Protein AF-A0A150H491-F1 (afdb_monomer)

Mean predicted aligned error: 17.53 Å

Nearest PDB structures (foldseek):
  8i7r-assembly1_C7  TM=1.447E-01  e=9.804E+00  Mus musculus

InterPro domains:
  IPR018613 Ccdc97-like [PTHR31840] (3-245)
  IPR040233 CCD97-like, C-terminal [PF09747] (47-79)
  IPR040233 CCD97-like, C-terminal [PF09747] (119-245)

Foldseek 3Di:
DPDLVVLVVCCVVDVVSVVVVVVVVVVVVVVVVVVLQLVPDDPLLLLLLVLVVVVCVVVCPCLPLVNLCVLCVQLCCVLAVLQVVVDDDVVPDDPPPDPDDDDDDDDDDDDPPCDPVNVVVVVVVVVVVVSVVVNVVVVVVVVVVVVVVVVVVVVPDDDDDDDDDDDDDDPDDDPPPDDDPPDRQDPVSNVVSSVVSSVVVSVCSSSCVVVVPDVSVCSSPDCVSVPVCVVVVVVVVVVVVVVVD

Organism: Gonium pectorale (NCBI:txid33097)

Structure (mmCIF, N/CA/C/O backbone):
data_AF-A0A150H491-F1
#
_entry.id   AF-A0A150H491-F1
#
loop_
_atom_site.group_PDB
_atom_site.id
_atom_site.type_symbol
_atom_site.label_atom_id
_atom_site.label_alt_id
_atom_site.label_comp_id
_atom_site.label_asym_id
_atom_site.label_entity_id
_atom_site.label_seq_id
_atom_site.pdbx_PDB_ins_code
_atom_site.Cartn_x
_atom_site.Cartn_y
_atom_site.Cartn_z
_atom_site.occupancy
_atom_site.B_iso_or_equiv
_atom_site.auth_seq_id
_atom_site.auth_comp_id
_atom_site.auth_asym_id
_atom_site.auth_atom_id
_atom_site.pdbx_PDB_model_num
ATOM 1 N N . MET A 1 1 ? 15.162 -15.119 -27.499 1.00 48.56 1 MET A N 1
ATOM 2 C CA . MET A 1 1 ? 15.109 -16.493 -26.939 1.00 48.56 1 MET A CA 1
ATOM 3 C C . MET A 1 1 ? 15.826 -17.551 -27.793 1.00 48.56 1 MET A C 1
ATOM 5 O O . MET A 1 1 ? 15.826 -18.700 -27.385 1.00 48.56 1 MET A O 1
ATOM 9 N N . LEU A 1 2 ? 16.458 -17.211 -28.931 1.00 54.69 2 LEU A N 1
ATOM 10 C CA . LEU A 1 2 ? 17.083 -18.207 -29.826 1.00 54.69 2 LEU A CA 1
ATOM 11 C C . LEU A 1 2 ? 18.605 -18.059 -30.009 1.00 54.69 2 LEU A C 1
ATOM 13 O O . LEU A 1 2 ? 19.219 -18.956 -30.571 1.00 54.69 2 LEU A O 1
ATOM 17 N N . GLU A 1 3 ? 19.230 -16.974 -29.542 1.00 62.41 3 GLU A N 1
ATOM 18 C CA . GLU A 1 3 ? 20.636 -16.689 -29.890 1.00 62.41 3 GLU A CA 1
ATOM 19 C C . GLU A 1 3 ? 21.671 -17.426 -29.024 1.00 62.41 3 GLU A C 1
ATOM 21 O O . GLU A 1 3 ? 22.783 -17.664 -29.480 1.00 62.41 3 GLU A O 1
ATOM 26 N N . LEU A 1 4 ? 21.308 -17.853 -27.807 1.00 64.12 4 LEU A N 1
ATOM 27 C CA . LEU A 1 4 ? 22.242 -18.512 -26.877 1.00 64.12 4 LEU A CA 1
ATOM 28 C C . LEU A 1 4 ? 22.153 -20.044 -26.885 1.00 64.12 4 LEU A C 1
ATOM 30 O O . LEU A 1 4 ? 23.099 -20.712 -26.477 1.00 64.12 4 LEU A O 1
ATOM 34 N N . ASN A 1 5 ? 21.068 -20.611 -27.423 1.00 69.25 5 ASN A N 1
ATOM 35 C CA . ASN A 1 5 ? 20.862 -22.066 -27.476 1.00 69.25 5 ASN A CA 1
ATOM 36 C C . ASN A 1 5 ? 21.902 -22.762 -28.374 1.00 69.25 5 ASN A C 1
ATOM 38 O O . ASN A 1 5 ? 22.185 -23.943 -28.209 1.00 69.25 5 ASN A O 1
ATOM 42 N N . HIS A 1 6 ? 22.506 -22.027 -29.315 1.00 72.06 6 HIS A N 1
ATOM 43 C CA . HIS A 1 6 ? 23.602 -22.531 -30.143 1.00 72.06 6 HIS A CA 1
ATOM 44 C C . HIS A 1 6 ? 24.842 -22.912 -29.312 1.00 72.06 6 HIS A C 1
ATOM 46 O O . HIS A 1 6 ? 25.538 -23.869 -29.647 1.00 72.06 6 HIS A O 1
ATOM 52 N N . PHE A 1 7 ? 25.091 -22.203 -28.206 1.00 67.31 7 PHE A N 1
ATOM 53 C CA . PHE A 1 7 ? 26.257 -22.410 -27.345 1.00 67.31 7 PHE A CA 1
ATOM 54 C C . PHE A 1 7 ? 26.033 -23.485 -26.272 1.00 67.31 7 PHE A C 1
ATOM 56 O O . PHE A 1 7 ? 26.998 -23.944 -25.664 1.00 67.31 7 PHE A O 1
ATOM 63 N N . GLU A 1 8 ? 24.795 -23.960 -26.075 1.00 69.56 8 GLU A N 1
ATOM 64 C CA . GLU A 1 8 ? 24.507 -25.059 -25.139 1.00 69.56 8 GLU A CA 1
ATOM 65 C C . GLU A 1 8 ? 25.249 -26.349 -25.514 1.00 69.56 8 GLU A C 1
ATOM 67 O O . GLU A 1 8 ? 25.696 -27.077 -24.631 1.00 69.56 8 GLU A O 1
ATOM 72 N N . ALA A 1 9 ? 25.456 -26.600 -26.812 1.00 75.62 9 ALA A N 1
ATOM 73 C CA . ALA A 1 9 ? 26.214 -27.753 -27.303 1.00 75.62 9 ALA A CA 1
ATOM 74 C C . ALA A 1 9 ? 27.716 -27.693 -26.955 1.00 75.62 9 ALA A C 1
ATOM 76 O O . ALA A 1 9 ? 28.381 -28.726 -26.926 1.00 75.62 9 ALA A O 1
ATOM 77 N N . LEU A 1 10 ? 28.249 -26.497 -26.678 1.00 75.19 10 LEU A N 1
ATOM 78 C CA . LEU A 1 10 ? 29.657 -26.265 -26.334 1.00 75.19 10 LEU A CA 1
ATOM 79 C C . LEU A 1 10 ? 29.900 -26.227 -24.819 1.00 75.19 10 LEU A C 1
ATOM 81 O O . LEU A 1 10 ? 31.048 -26.271 -24.382 1.00 75.19 10 LEU A O 1
ATOM 85 N N . ARG A 1 11 ? 28.831 -26.236 -24.012 1.00 69.56 11 ARG A N 1
ATOM 86 C CA . ARG A 1 11 ? 28.880 -26.173 -22.544 1.00 69.56 11 ARG A CA 1
ATOM 87 C C . ARG A 1 11 ? 29.702 -27.300 -21.904 1.00 69.56 11 ARG A C 1
ATOM 89 O O . ARG A 1 11 ? 30.218 -27.125 -20.807 1.00 69.56 11 ARG A O 1
ATOM 96 N N . SER A 1 12 ? 29.809 -28.460 -22.556 1.00 69.06 12 SER A N 1
ATOM 97 C CA . SER A 1 12 ? 30.598 -29.599 -22.063 1.00 69.06 12 SER A CA 1
ATOM 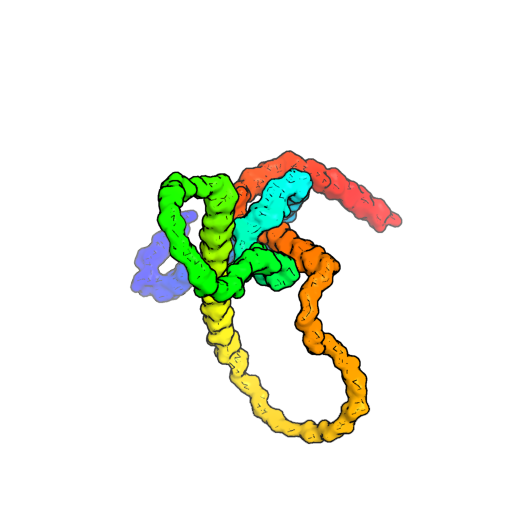98 C C . SER A 1 12 ? 32.045 -29.623 -22.560 1.00 69.06 12 SER A C 1
ATOM 100 O O . SER A 1 12 ? 32.843 -30.389 -22.028 1.00 69.06 12 SER A O 1
ATOM 102 N N . ALA A 1 13 ? 32.368 -28.860 -23.608 1.00 76.00 13 ALA A N 1
ATOM 103 C CA . ALA A 1 13 ? 33.677 -28.882 -24.261 1.00 76.00 13 ALA A CA 1
ATOM 104 C C . ALA A 1 13 ? 34.558 -27.694 -23.856 1.00 76.00 13 ALA A C 1
ATOM 106 O O . ALA A 1 13 ? 35.779 -27.828 -23.852 1.00 76.00 13 ALA A O 1
ATOM 107 N N . ASP A 1 14 ? 33.946 -26.560 -23.507 1.00 82.94 14 ASP A N 1
ATOM 108 C CA . ASP A 1 14 ? 34.651 -25.332 -23.163 1.00 82.94 14 ASP A CA 1
ATOM 109 C C . ASP A 1 14 ? 34.136 -24.752 -21.838 1.00 82.94 14 ASP A C 1
ATOM 111 O O . ASP A 1 14 ? 32.952 -24.436 -21.675 1.00 82.94 14 ASP A O 1
ATOM 115 N N . TRP A 1 15 ? 35.042 -24.643 -20.868 1.00 82.19 15 TRP A N 1
ATOM 116 C CA . TRP A 1 15 ? 34.737 -24.155 -19.528 1.00 82.19 15 TRP A CA 1
ATOM 117 C C . TRP A 1 15 ? 34.442 -22.648 -19.526 1.00 82.19 15 TRP A C 1
ATOM 119 O O . TRP A 1 15 ? 33.627 -22.203 -18.717 1.00 82.19 15 TRP A O 1
ATOM 129 N N . GLU A 1 16 ? 35.033 -21.874 -20.447 1.00 83.31 16 GLU A N 1
ATOM 130 C CA . GLU A 1 16 ? 34.781 -20.433 -20.565 1.00 83.31 16 GLU A CA 1
ATOM 131 C C . GLU A 1 16 ? 33.343 -20.192 -21.020 1.00 83.31 16 GLU A C 1
ATOM 133 O O . GLU A 1 16 ? 32.625 -19.376 -20.444 1.00 83.31 16 GLU A O 1
ATOM 138 N N . VAL A 1 17 ? 32.874 -20.971 -21.998 1.00 79.75 17 VAL A N 1
ATOM 139 C CA . VAL A 1 17 ? 31.487 -20.908 -22.479 1.00 79.75 17 VAL A CA 1
ATOM 140 C C . VAL A 1 17 ? 30.510 -21.277 -21.361 1.00 79.75 17 VAL A C 1
ATOM 142 O O . VAL A 1 17 ? 29.510 -20.586 -21.166 1.00 79.75 17 VAL A O 1
ATOM 145 N N . ALA A 1 18 ? 30.802 -22.319 -20.576 1.00 79.62 18 ALA A N 1
ATOM 146 C CA . ALA A 1 18 ? 29.983 -22.682 -19.420 1.00 79.62 18 ALA A CA 1
ATOM 147 C C . ALA A 1 18 ? 29.950 -21.573 -18.350 1.00 79.62 18 ALA A C 1
ATOM 149 O O . ALA A 1 18 ? 28.881 -21.268 -17.812 1.00 79.62 18 ALA A O 1
ATOM 150 N N . HIS A 1 19 ? 31.094 -20.943 -18.073 1.00 84.38 19 HIS A N 1
ATOM 151 C CA . HIS A 1 19 ? 31.210 -19.836 -17.127 1.00 84.38 19 HIS A CA 1
ATOM 152 C C . HIS A 1 19 ? 30.389 -18.617 -17.576 1.00 84.38 19 HIS A C 1
ATOM 154 O O . HIS A 1 19 ? 29.532 -18.147 -16.827 1.00 84.38 19 HIS A O 1
ATOM 160 N N . TRP A 1 20 ? 30.558 -18.159 -18.822 1.00 84.56 20 TRP A N 1
ATOM 161 C CA . TRP A 1 20 ? 29.841 -16.994 -19.353 1.00 84.56 20 TRP A CA 1
ATOM 162 C C . TRP A 1 20 ? 28.332 -17.219 -19.492 1.00 84.56 20 TRP A C 1
ATOM 164 O O . TRP A 1 20 ? 27.558 -16.304 -19.214 1.00 84.56 20 TRP A O 1
ATOM 174 N N . LEU A 1 21 ? 27.886 -18.428 -19.859 1.00 83.12 21 LEU A N 1
ATOM 175 C CA . LEU A 1 21 ? 26.457 -18.767 -19.884 1.00 83.12 21 LEU A CA 1
ATOM 176 C C . LEU A 1 21 ? 25.836 -18.722 -18.484 1.00 83.12 21 LEU A C 1
ATOM 178 O O . LEU A 1 21 ? 24.723 -18.223 -18.325 1.00 83.12 21 LEU A O 1
ATOM 182 N N . THR A 1 22 ? 26.559 -19.208 -17.474 1.00 85.25 22 THR A N 1
ATOM 183 C CA . THR A 1 22 ? 26.106 -19.184 -16.075 1.00 85.25 22 THR A CA 1
ATOM 184 C C . THR A 1 22 ? 26.053 -17.754 -15.547 1.00 85.25 22 THR A C 1
ATOM 186 O O . THR A 1 22 ? 25.044 -17.349 -14.980 1.00 85.25 22 THR A O 1
ATOM 189 N N . HIS A 1 23 ? 27.090 -16.958 -15.808 1.00 85.62 23 HIS A N 1
ATOM 190 C CA . HIS A 1 23 ? 27.143 -15.547 -15.433 1.00 85.62 23 HIS A CA 1
ATOM 191 C C . HIS A 1 23 ? 26.039 -14.723 -16.114 1.00 85.62 23 HIS A C 1
ATOM 193 O O . HIS A 1 23 ? 25.360 -13.935 -15.466 1.00 85.62 23 HIS A O 1
ATOM 199 N N . TYR A 1 24 ? 25.789 -14.939 -17.408 1.00 83.00 24 TYR A N 1
ATOM 200 C CA . TYR A 1 24 ? 24.702 -14.262 -18.119 1.00 83.00 24 TYR A CA 1
ATOM 201 C C . TYR A 1 24 ? 23.317 -14.699 -17.621 1.00 83.00 24 TYR A C 1
ATOM 203 O O . TYR A 1 24 ? 22.402 -13.882 -17.521 1.00 83.00 24 TYR A O 1
ATOM 211 N N . ALA A 1 25 ? 23.145 -15.981 -17.284 1.00 83.19 25 ALA A N 1
ATOM 212 C CA . ALA A 1 25 ? 21.922 -16.460 -16.649 1.00 83.19 25 ALA A CA 1
ATOM 213 C C . ALA A 1 25 ? 21.713 -15.806 -15.273 1.00 83.19 25 ALA A C 1
ATOM 215 O O . ALA A 1 25 ? 20.608 -15.339 -15.007 1.00 83.19 25 ALA A O 1
ATOM 216 N N . ALA A 1 26 ? 22.765 -15.699 -14.456 1.00 84.19 26 ALA A N 1
ATOM 217 C CA . ALA A 1 26 ? 22.732 -15.023 -13.160 1.00 84.19 26 ALA A CA 1
ATOM 218 C C . ALA A 1 26 ? 22.377 -13.535 -13.304 1.00 84.19 26 ALA A C 1
ATOM 220 O O . ALA A 1 26 ? 21.406 -13.090 -12.707 1.00 84.19 26 ALA A O 1
ATOM 221 N N . GLN A 1 27 ? 23.043 -12.800 -14.201 1.00 84.88 27 GLN A N 1
ATOM 222 C CA . GLN A 1 27 ? 22.712 -11.398 -14.489 1.00 84.88 27 GLN A CA 1
ATOM 223 C C . GLN A 1 27 ? 21.263 -11.208 -14.944 1.00 84.88 27 GLN A C 1
ATOM 225 O O . GLN A 1 27 ? 20.644 -10.189 -14.655 1.00 84.88 27 GLN A O 1
ATOM 230 N N . ARG A 1 28 ? 20.700 -12.169 -15.683 1.00 81.50 28 ARG A N 1
ATOM 231 C CA . ARG A 1 28 ? 19.292 -12.115 -16.090 1.00 81.50 28 ARG A CA 1
ATOM 232 C C . ARG A 1 28 ? 18.336 -12.366 -14.935 1.00 81.50 28 ARG A C 1
ATOM 234 O O . ARG A 1 28 ? 17.276 -11.747 -14.923 1.00 81.50 28 ARG A O 1
ATOM 241 N N . VAL A 1 29 ? 18.678 -13.278 -14.028 1.00 78.06 29 VAL A N 1
ATOM 242 C CA . VAL A 1 29 ? 17.909 -13.513 -12.801 1.00 78.06 29 VAL A CA 1
ATOM 243 C C . VAL A 1 29 ? 17.958 -12.258 -11.938 1.00 78.06 29 VAL A C 1
ATOM 245 O O . VAL A 1 29 ? 16.903 -11.717 -11.642 1.00 78.06 29 VAL A O 1
ATOM 248 N N . GLU A 1 30 ? 19.142 -11.698 -11.692 1.00 75.62 30 GLU A N 1
ATOM 249 C CA . GLU A 1 30 ? 19.301 -10.437 -10.959 1.00 75.62 30 GLU A CA 1
ATOM 250 C C . GLU A 1 30 ? 18.562 -9.276 -11.631 1.00 75.62 30 GLU A C 1
ATOM 252 O O . GLU A 1 30 ? 17.882 -8.506 -10.966 1.00 75.62 30 GLU A O 1
ATOM 257 N N . ALA A 1 31 ? 18.632 -9.137 -12.958 1.00 72.56 31 ALA A N 1
ATOM 258 C CA . ALA A 1 31 ? 17.898 -8.093 -13.672 1.00 72.56 31 ALA A CA 1
ATOM 259 C C . ALA A 1 31 ? 16.375 -8.285 -13.577 1.00 72.56 31 ALA A C 1
ATOM 261 O O . ALA A 1 31 ? 15.639 -7.303 -13.498 1.00 72.56 31 ALA A O 1
ATOM 262 N N . ALA A 1 32 ? 15.893 -9.532 -13.579 1.00 68.56 32 ALA A N 1
ATOM 263 C CA . ALA A 1 32 ? 14.481 -9.842 -13.380 1.00 68.56 32 ALA A CA 1
ATOM 264 C C . ALA A 1 32 ? 14.040 -9.568 -11.933 1.00 68.56 32 ALA A C 1
ATOM 266 O O . ALA A 1 32 ? 12.976 -8.992 -11.731 1.00 68.56 32 ALA A O 1
ATOM 267 N N . GLU A 1 33 ? 14.867 -9.908 -10.946 1.00 69.25 33 GLU A N 1
ATOM 268 C CA . GLU A 1 33 ? 14.650 -9.606 -9.527 1.00 69.25 33 GLU A CA 1
ATOM 269 C C . GLU A 1 33 ? 14.663 -8.094 -9.270 1.00 69.25 33 GLU A C 1
ATOM 271 O O . GLU A 1 33 ? 13.764 -7.569 -8.621 1.00 69.25 33 GLU A O 1
ATOM 276 N N . GLN A 1 34 ? 15.605 -7.360 -9.867 1.00 63.66 34 GLN A N 1
ATOM 277 C CA . GLN A 1 34 ? 15.670 -5.897 -9.804 1.00 63.66 34 GLN A CA 1
ATOM 278 C C . GLN A 1 34 ? 14.493 -5.217 -10.512 1.00 63.66 34 GLN A C 1
ATOM 280 O O . GLN A 1 34 ? 14.067 -4.144 -10.088 1.00 63.66 34 GLN A O 1
ATOM 285 N N . ALA A 1 35 ? 13.978 -5.799 -11.598 1.00 60.81 35 ALA A N 1
ATOM 286 C CA . ALA A 1 35 ? 12.773 -5.312 -12.269 1.00 60.81 35 ALA A CA 1
ATOM 287 C C . ALA A 1 35 ? 11.499 -5.636 -11.472 1.00 60.81 35 ALA A C 1
ATOM 289 O O . ALA A 1 35 ? 10.518 -4.898 -11.560 1.00 60.81 35 ALA A O 1
ATOM 290 N N . ALA A 1 36 ? 11.519 -6.720 -10.694 1.00 63.97 36 ALA A N 1
ATOM 291 C CA . ALA A 1 36 ? 10.462 -7.094 -9.766 1.00 63.97 36 ALA A CA 1
ATOM 292 C C . ALA A 1 36 ? 10.559 -6.362 -8.416 1.00 63.97 36 ALA A C 1
ATOM 294 O O . ALA A 1 36 ? 9.630 -6.475 -7.617 1.00 63.97 36 ALA A O 1
ATOM 295 N N . ASP A 1 37 ? 11.637 -5.605 -8.160 1.00 72.88 37 ASP A N 1
ATOM 296 C CA . ASP A 1 37 ? 11.808 -4.856 -6.917 1.00 72.88 37 ASP A CA 1
ATOM 297 C C . ASP A 1 37 ? 10.680 -3.818 -6.771 1.00 72.88 37 ASP A C 1
ATOM 299 O O . ASP A 1 37 ? 10.617 -2.834 -7.526 1.00 72.88 37 ASP A O 1
ATOM 303 N N . PRO A 1 38 ? 9.793 -3.981 -5.775 1.00 69.62 38 PRO A N 1
ATOM 304 C CA . PRO A 1 38 ? 8.660 -3.088 -5.587 1.00 69.62 38 P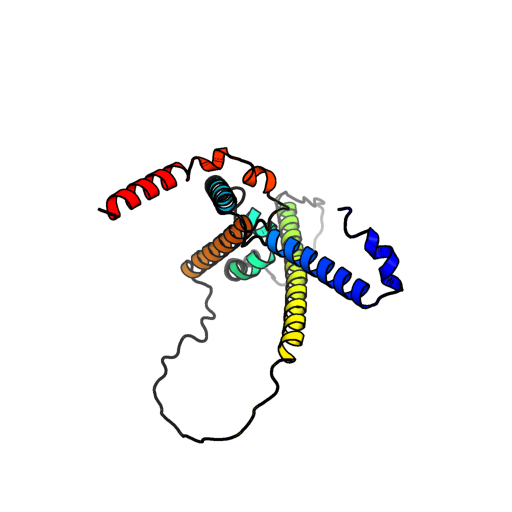RO A CA 1
ATOM 305 C C . PRO A 1 38 ? 9.069 -1.646 -5.258 1.00 69.62 38 PRO A C 1
ATOM 307 O O . PRO A 1 38 ? 8.281 -0.714 -5.436 1.00 69.62 38 PRO A O 1
ATOM 310 N N . LYS A 1 39 ? 10.314 -1.414 -4.825 1.00 72.94 39 LYS A N 1
ATOM 311 C CA . LYS A 1 39 ? 10.841 -0.064 -4.580 1.00 72.94 39 LYS A CA 1
ATOM 312 C C . LYS A 1 39 ? 11.127 0.689 -5.881 1.00 72.94 39 LYS A C 1
ATOM 314 O O . LYS A 1 39 ? 11.062 1.923 -5.900 1.00 72.94 39 LYS A O 1
ATOM 319 N N . ARG A 1 40 ? 11.382 -0.020 -6.985 1.00 76.31 40 ARG A N 1
ATOM 320 C CA . ARG A 1 40 ? 11.740 0.547 -8.299 1.00 76.31 40 ARG A CA 1
ATOM 321 C C . ARG A 1 40 ? 10.559 0.729 -9.254 1.00 76.31 40 ARG A C 1
ATOM 323 O O . ARG A 1 40 ? 10.765 1.098 -10.408 1.00 76.31 40 ARG A O 1
ATOM 330 N N . LEU A 1 41 ? 9.326 0.550 -8.775 1.00 81.19 41 LEU A N 1
ATOM 331 C CA . LEU A 1 41 ? 8.126 0.766 -9.587 1.00 81.19 41 LEU A CA 1
ATOM 332 C C . LEU A 1 41 ? 8.100 2.177 -10.214 1.00 81.19 41 LEU A C 1
ATOM 334 O O . LEU A 1 41 ? 8.492 3.151 -9.554 1.00 81.19 41 LEU A O 1
ATOM 338 N N . PRO A 1 42 ? 7.616 2.310 -11.464 1.00 86.50 42 PRO A N 1
ATOM 339 C CA . PRO A 1 42 ? 7.519 3.601 -12.132 1.00 86.50 42 PRO A CA 1
ATOM 340 C C . PRO A 1 42 ? 6.563 4.533 -11.379 1.00 86.50 42 PRO A C 1
ATOM 342 O O . PRO A 1 42 ? 5.573 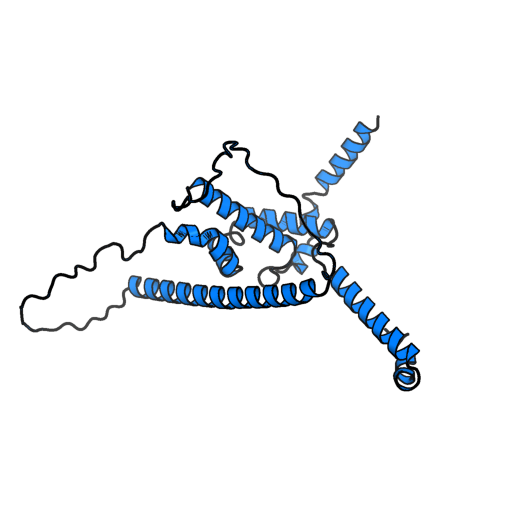4.085 -10.797 1.00 86.50 42 PRO A O 1
ATOM 345 N N . ALA A 1 43 ? 6.836 5.842 -11.427 1.00 86.50 43 ALA A N 1
ATOM 346 C CA . ALA A 1 43 ? 6.081 6.854 -10.682 1.00 86.50 43 ALA A CA 1
ATOM 347 C C . ALA A 1 43 ? 4.566 6.763 -10.928 1.00 86.50 43 ALA A C 1
ATOM 349 O O . ALA A 1 43 ? 3.792 6.791 -9.981 1.00 86.50 43 ALA A O 1
ATOM 350 N N . ARG A 1 44 ? 4.142 6.520 -12.175 1.00 88.06 44 ARG A N 1
ATOM 351 C CA . ARG A 1 44 ? 2.723 6.332 -12.522 1.00 88.06 44 ARG A CA 1
ATOM 352 C C . ARG A 1 44 ? 2.066 5.181 -11.760 1.00 88.06 44 ARG A C 1
ATOM 354 O O . ARG A 1 44 ? 0.960 5.340 -11.265 1.00 88.06 44 ARG A O 1
ATOM 361 N N . VAL A 1 45 ? 2.746 4.041 -11.630 1.00 89.88 45 VAL A N 1
ATOM 362 C CA . VAL A 1 45 ? 2.222 2.886 -10.880 1.00 89.88 45 VAL A CA 1
ATOM 363 C C . VAL A 1 45 ? 2.132 3.216 -9.393 1.00 89.88 45 VAL A C 1
ATOM 365 O O . VAL A 1 45 ? 1.110 2.952 -8.768 1.00 89.88 45 VAL A O 1
ATOM 368 N N . LYS A 1 46 ? 3.157 3.868 -8.834 1.00 89.50 46 LYS A N 1
ATOM 369 C CA . LYS A 1 46 ? 3.134 4.330 -7.439 1.00 89.50 46 LYS A CA 1
ATOM 370 C C . LYS A 1 46 ? 1.987 5.313 -7.187 1.00 89.50 46 LYS A C 1
ATOM 372 O O . LYS A 1 46 ? 1.280 5.159 -6.198 1.00 89.50 46 LYS A O 1
ATOM 377 N N . ASN A 1 47 ? 1.756 6.252 -8.103 1.00 90.31 47 ASN A N 1
ATOM 378 C CA . ASN A 1 47 ? 0.674 7.233 -8.016 1.00 90.31 47 ASN A CA 1
ATOM 379 C C . ASN A 1 47 ? -0.706 6.567 -8.117 1.00 90.31 47 ASN A C 1
ATOM 381 O O . ASN A 1 47 ? -1.579 6.860 -7.304 1.00 90.31 47 ASN A O 1
ATOM 385 N N . ARG A 1 48 ? -0.892 5.610 -9.039 1.00 92.19 48 ARG A N 1
ATOM 386 C CA . ARG A 1 48 ? -2.130 4.813 -9.145 1.00 92.19 48 ARG A CA 1
ATOM 387 C C . ARG A 1 48 ? -2.402 4.022 -7.873 1.00 92.19 48 ARG A C 1
ATOM 389 O O . ARG A 1 48 ? -3.493 4.113 -7.314 1.00 92.19 48 ARG A O 1
ATOM 396 N N . ARG A 1 49 ? -1.401 3.296 -7.364 1.00 92.69 49 ARG A N 1
ATOM 397 C CA . ARG A 1 49 ? -1.517 2.572 -6.090 1.00 92.69 49 ARG A CA 1
ATOM 398 C C . ARG A 1 49 ? -1.826 3.524 -4.940 1.00 92.69 49 ARG A C 1
ATOM 400 O O . ARG A 1 49 ? -2.699 3.216 -4.142 1.00 92.69 49 ARG A O 1
ATOM 407 N N . LEU A 1 50 ? -1.195 4.695 -4.876 1.00 92.06 50 LEU A N 1
ATOM 408 C CA . LEU A 1 50 ? -1.486 5.708 -3.859 1.00 92.06 50 LEU A CA 1
ATOM 409 C C . LEU A 1 50 ? -2.937 6.210 -3.940 1.00 92.06 50 LEU A C 1
ATOM 411 O O . LEU A 1 50 ? -3.603 6.316 -2.911 1.00 92.06 50 LEU A O 1
ATOM 415 N N . ALA A 1 51 ? -3.447 6.482 -5.142 1.00 92.50 51 ALA A N 1
ATOM 416 C CA . ALA A 1 51 ? -4.835 6.889 -5.349 1.00 92.50 51 ALA A CA 1
ATOM 417 C C . ALA A 1 51 ? -5.820 5.784 -4.923 1.00 92.50 51 ALA A C 1
ATOM 419 O O . ALA A 1 51 ? -6.762 6.050 -4.174 1.00 92.50 51 ALA A O 1
ATOM 420 N N . ALA A 1 52 ? -5.565 4.531 -5.313 1.00 92.62 52 ALA A N 1
ATOM 421 C CA . ALA A 1 52 ? -6.367 3.384 -4.888 1.00 92.62 52 ALA A CA 1
ATOM 422 C C . ALA A 1 52 ? -6.330 3.185 -3.366 1.00 92.62 52 ALA A C 1
ATOM 424 O O . ALA A 1 52 ? -7.371 3.001 -2.738 1.00 92.62 52 ALA A O 1
ATOM 425 N N . MET A 1 53 ? -5.147 3.296 -2.759 1.00 93.44 53 MET A N 1
ATOM 426 C CA . MET A 1 53 ? -4.958 3.205 -1.313 1.00 93.44 53 MET A CA 1
ATOM 427 C C . MET A 1 53 ? -5.803 4.248 -0.580 1.00 93.44 53 MET A C 1
ATOM 429 O O . MET A 1 53 ? -6.530 3.906 0.345 1.00 93.44 53 MET A O 1
ATOM 433 N N . ARG A 1 54 ? -5.762 5.513 -1.023 1.00 92.19 54 ARG A N 1
ATOM 434 C CA . ARG A 1 54 ? -6.552 6.606 -0.433 1.00 92.19 54 ARG A CA 1
ATOM 435 C C . ARG A 1 54 ? -8.055 6.329 -0.497 1.00 92.19 54 ARG A C 1
ATOM 437 O O . ARG A 1 54 ? -8.753 6.596 0.480 1.00 92.19 54 ARG A O 1
ATOM 444 N N . ARG A 1 55 ? -8.549 5.754 -1.601 1.00 91.88 55 ARG A N 1
ATOM 445 C CA . ARG A 1 55 ? -9.954 5.320 -1.721 1.00 91.88 55 ARG A CA 1
ATOM 446 C C . ARG A 1 55 ? -10.283 4.219 -0.707 1.00 91.88 55 ARG A C 1
ATOM 448 O O . ARG A 1 55 ? -11.245 4.359 0.040 1.00 91.88 55 ARG A O 1
ATOM 455 N N . MET A 1 56 ? -9.431 3.201 -0.582 1.00 91.38 56 MET A N 1
ATOM 456 C CA . MET A 1 56 ? -9.620 2.112 0.389 1.00 91.38 56 MET A CA 1
ATOM 457 C C . MET A 1 56 ? -9.544 2.578 1.852 1.00 91.38 56 MET A C 1
ATOM 459 O O . MET A 1 56 ? -10.246 2.042 2.709 1.00 91.38 56 MET A O 1
ATOM 463 N N . VAL A 1 57 ? -8.705 3.574 2.158 1.00 91.00 57 VAL A N 1
ATOM 464 C CA . VAL A 1 57 ? -8.655 4.208 3.487 1.00 91.00 57 VAL A CA 1
ATOM 465 C C . VAL A 1 57 ? -9.966 4.938 3.781 1.00 91.00 57 VAL A C 1
ATOM 467 O O . VAL A 1 57 ? -10.472 4.846 4.897 1.00 91.00 57 VAL A O 1
ATOM 470 N N . ALA A 1 58 ? -10.540 5.628 2.791 1.00 89.75 58 ALA A N 1
ATOM 471 C CA . ALA A 1 58 ? -11.818 6.321 2.944 1.00 89.75 58 ALA A CA 1
ATOM 472 C C . ALA A 1 58 ? -13.004 5.354 3.127 1.00 89.75 58 ALA A C 1
ATOM 474 O O . ALA A 1 58 ? -13.904 5.638 3.915 1.00 89.75 58 ALA A O 1
ATOM 475 N N . GLU A 1 59 ? -12.996 4.215 2.430 1.00 90.50 59 GLU A N 1
ATOM 476 C CA . GLU A 1 59 ? -14.005 3.152 2.566 1.00 90.50 59 GLU A CA 1
ATOM 477 C C . GLU A 1 59 ? -13.880 2.394 3.898 1.00 90.50 59 GLU A C 1
ATOM 479 O O . GLU A 1 59 ? -14.880 1.969 4.474 1.00 90.50 59 GLU A O 1
ATOM 484 N N . GLY A 1 60 ? -12.657 2.250 4.421 1.00 86.25 60 GLY A N 1
ATOM 4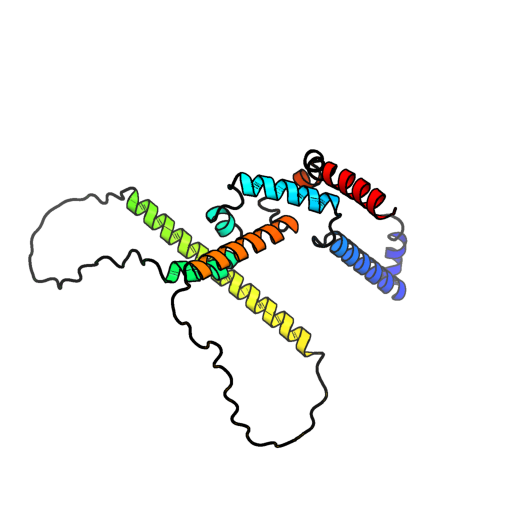85 C CA . GLY A 1 60 ? -12.385 1.699 5.752 1.00 86.25 60 GLY A CA 1
ATOM 486 C C . GLY A 1 60 ? -12.480 0.173 5.870 1.00 86.25 60 GLY A C 1
ATOM 487 O O . GLY A 1 60 ? -12.272 -0.358 6.959 1.00 86.25 60 GLY A O 1
ATOM 488 N N . GLU A 1 61 ? -12.757 -0.556 4.786 1.00 86.81 61 GLU A N 1
ATOM 489 C CA . GLU A 1 61 ? -12.871 -2.024 4.803 1.00 86.81 61 GLU A CA 1
ATOM 490 C C . GLU A 1 61 ? -11.496 -2.713 4.828 1.00 86.81 61 GLU A C 1
ATOM 492 O O . GLU A 1 61 ? -11.223 -3.585 5.664 1.00 86.81 61 GLU A O 1
ATOM 497 N N . TYR A 1 62 ? -10.595 -2.288 3.938 1.00 87.88 62 TYR A N 1
ATOM 498 C CA . TYR A 1 62 ? -9.261 -2.876 3.800 1.00 87.88 62 TYR A CA 1
ATOM 499 C C . TYR A 1 62 ? -8.360 -2.545 4.996 1.00 87.88 62 TYR A C 1
ATOM 501 O O . TYR A 1 62 ? -7.716 -3.428 5.568 1.00 87.88 62 TYR A O 1
ATOM 509 N N . PHE A 1 63 ? -8.361 -1.281 5.419 1.00 91.00 63 PHE A N 1
ATOM 510 C CA . PHE A 1 63 ? -7.575 -0.764 6.543 1.00 91.00 63 PHE A CA 1
ATOM 511 C C . PHE A 1 63 ? -8.324 -0.828 7.883 1.00 91.00 63 PHE A C 1
ATOM 513 O O . PHE A 1 63 ? -8.024 -0.069 8.801 1.00 91.00 63 PHE A O 1
ATOM 520 N N . SER A 1 64 ? -9.300 -1.728 8.025 1.00 90.25 64 SER A N 1
ATOM 521 C CA . SER A 1 64 ? -9.925 -1.968 9.328 1.00 90.25 64 SER A CA 1
ATOM 522 C C . SER A 1 64 ? -8.960 -2.692 10.279 1.00 90.25 64 SER A C 1
ATOM 524 O O . SER A 1 64 ? -8.149 -3.516 9.844 1.00 90.25 64 SER A O 1
ATOM 526 N N . ASP A 1 65 ? -9.067 -2.428 11.590 1.00 86.56 65 ASP A N 1
ATOM 527 C CA . ASP A 1 65 ? -8.250 -3.092 12.630 1.00 86.56 65 ASP A CA 1
ATOM 528 C C . ASP A 1 65 ? -8.307 -4.629 12.503 1.00 86.56 65 ASP A C 1
ATOM 530 O O . ASP A 1 65 ? -7.318 -5.327 12.727 1.00 86.56 65 ASP A O 1
ATOM 534 N N . GLU A 1 66 ? -9.468 -5.163 12.126 1.00 85.88 66 GLU A N 1
ATOM 535 C CA . GLU A 1 66 ? -9.707 -6.595 11.966 1.00 85.88 66 GLU A CA 1
ATOM 536 C C . GLU A 1 66 ? -9.052 -7.150 10.692 1.00 85.88 66 GLU A C 1
ATOM 538 O O . GLU A 1 66 ? -8.309 -8.130 10.763 1.00 85.88 66 GLU A O 1
ATOM 543 N N . SER A 1 67 ? -9.255 -6.492 9.544 1.00 89.19 67 SER A N 1
ATOM 544 C CA . SER A 1 67 ? -8.642 -6.882 8.266 1.00 89.19 67 SER A CA 1
ATOM 545 C C . SER A 1 67 ? -7.115 -6.835 8.344 1.00 89.19 67 SER A C 1
ATOM 547 O O . SER A 1 67 ? -6.435 -7.744 7.872 1.00 89.19 67 SER A O 1
ATOM 549 N N . MET A 1 68 ? -6.547 -5.797 8.963 1.00 90.44 68 MET A N 1
ATOM 550 C CA . MET A 1 68 ? -5.096 -5.678 9.124 1.00 90.44 68 MET A CA 1
ATOM 551 C C . MET A 1 68 ? -4.529 -6.754 10.063 1.00 90.44 68 MET A C 1
ATOM 553 O O . MET A 1 68 ? -3.471 -7.316 9.777 1.00 90.44 68 MET A O 1
ATOM 557 N N . ARG A 1 69 ? -5.246 -7.103 11.143 1.00 86.44 69 ARG A N 1
ATOM 558 C CA . ARG A 1 69 ? -4.852 -8.190 12.058 1.00 86.44 69 ARG A CA 1
ATOM 559 C C . ARG A 1 69 ? -4.788 -9.543 11.353 1.00 86.44 69 ARG A C 1
ATOM 561 O O . ARG A 1 69 ? -3.862 -10.307 11.603 1.00 86.44 69 ARG A O 1
ATOM 568 N N . GLN A 1 70 ? -5.749 -9.834 10.477 1.00 86.56 70 GLN A N 1
ATOM 569 C CA . GLN A 1 70 ? -5.777 -11.089 9.721 1.00 86.56 70 GLN A CA 1
ATOM 570 C C . GLN A 1 70 ? -4.628 -11.181 8.708 1.00 86.56 70 GLN A C 1
ATOM 572 O O . GLN A 1 70 ? -4.035 -12.246 8.554 1.00 86.56 70 GLN A O 1
ATOM 577 N N . ARG A 1 71 ? -4.286 -10.066 8.048 1.00 88.25 71 ARG A N 1
ATOM 578 C CA . ARG A 1 71 ? -3.200 -10.004 7.054 1.00 88.25 71 ARG A CA 1
ATOM 579 C C . ARG A 1 71 ? -1.807 -10.049 7.681 1.00 88.25 71 ARG A C 1
ATOM 581 O O . ARG A 1 71 ? -0.889 -10.642 7.119 1.00 88.25 71 ARG A O 1
ATOM 588 N N . ALA A 1 72 ? -1.633 -9.420 8.842 1.00 85.19 72 ALA A N 1
ATOM 589 C CA . ALA A 1 72 ? -0.340 -9.302 9.509 1.00 85.19 72 ALA A CA 1
ATOM 590 C C . ALA A 1 72 ? -0.453 -9.582 11.023 1.00 85.19 72 ALA A C 1
ATOM 592 O O . ALA A 1 72 ? -0.249 -8.676 11.836 1.00 85.19 72 ALA A O 1
ATOM 593 N N . PRO A 1 73 ? -0.733 -10.838 11.432 1.00 85.94 73 PRO A N 1
ATOM 594 C CA . PRO A 1 73 ? -1.008 -11.177 12.833 1.00 85.94 73 PRO A CA 1
ATOM 595 C C . PRO A 1 73 ? 0.183 -10.912 13.759 1.00 85.94 73 PRO A C 1
ATOM 597 O O . PRO A 1 73 ? 0.003 -10.483 14.898 1.00 85.94 73 PRO A O 1
ATOM 600 N N . LEU A 1 74 ? 1.409 -11.113 13.268 1.00 83.75 74 LEU A N 1
ATOM 601 C CA . LEU A 1 74 ? 2.625 -10.802 14.016 1.00 83.75 74 LEU A CA 1
ATOM 602 C C . LEU A 1 74 ? 2.835 -9.314 14.242 1.00 83.75 74 LEU A C 1
ATOM 604 O O . LEU A 1 74 ? 3.103 -8.892 15.365 1.00 83.75 74 LEU A O 1
ATOM 608 N N . LEU A 1 75 ? 2.717 -8.541 13.166 1.00 83.19 75 LEU A N 1
ATOM 609 C CA . LEU A 1 75 ? 2.915 -7.101 13.193 1.00 83.19 75 LEU A CA 1
ATOM 610 C C . LEU A 1 75 ? 1.891 -6.458 14.134 1.00 83.19 75 LEU A C 1
ATOM 612 O O . LEU A 1 75 ? 2.244 -5.674 15.014 1.00 83.19 75 LEU A O 1
ATOM 616 N N . TYR A 1 76 ? 0.635 -6.906 14.028 1.00 84.81 76 TYR A N 1
ATOM 617 C CA . TYR A 1 76 ? -0.435 -6.530 14.941 1.00 84.81 76 TYR A CA 1
ATOM 618 C C . TYR A 1 76 ? -0.091 -6.899 16.389 1.00 84.81 76 TYR A C 1
ATOM 620 O O . TYR A 1 76 ? -0.273 -6.096 17.300 1.00 84.81 76 TYR A O 1
ATOM 628 N N . HIS A 1 77 ? 0.435 -8.101 16.636 1.00 81.94 77 HIS A N 1
ATOM 629 C CA . HIS A 1 77 ? 0.805 -8.513 17.986 1.00 81.94 77 HIS A CA 1
ATOM 630 C C . HIS A 1 77 ? 1.899 -7.622 18.584 1.00 81.94 77 HIS A C 1
ATOM 632 O O . HIS A 1 77 ? 1.748 -7.129 19.703 1.00 81.94 77 HIS A O 1
ATOM 638 N N . GLN A 1 78 ? 2.982 -7.409 17.838 1.00 78.56 78 GLN A N 1
ATOM 639 C CA . GLN A 1 78 ? 4.146 -6.650 18.284 1.00 78.56 78 GLN A CA 1
ATOM 640 C C . GLN A 1 78 ? 3.791 -5.192 18.591 1.00 78.56 78 GLN A C 1
ATOM 642 O O . GLN A 1 78 ? 4.226 -4.656 19.608 1.00 78.56 78 GLN A O 1
ATOM 647 N N . GLN A 1 79 ? 2.977 -4.567 17.740 1.00 74.75 79 GLN A N 1
ATOM 648 C CA . GLN A 1 79 ? 2.687 -3.136 17.830 1.00 74.75 79 GLN A CA 1
ATOM 649 C C . GLN A 1 79 ? 1.417 -2.844 18.639 1.00 74.75 79 GLN A C 1
ATOM 651 O O . 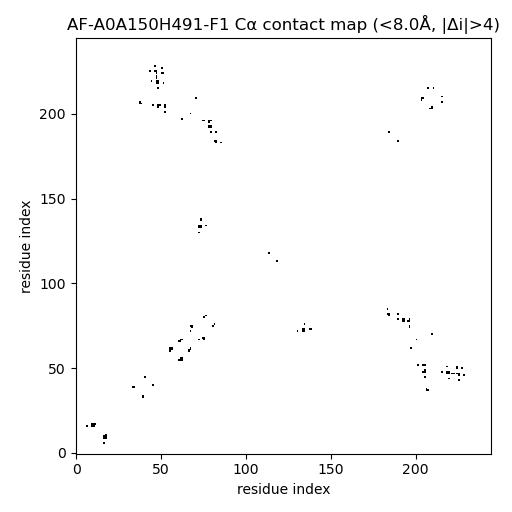GLN A 1 79 ? 1.329 -1.802 19.279 1.00 74.75 79 GLN A O 1
ATOM 656 N N . LEU A 1 80 ? 0.442 -3.762 18.680 1.00 72.50 80 LEU A N 1
ATOM 657 C CA . LEU A 1 80 ? -0.875 -3.507 19.277 1.00 72.50 80 LEU A CA 1
ATOM 658 C C . LEU A 1 80 ? -1.264 -4.447 20.425 1.00 72.50 80 LEU A C 1
ATOM 660 O O . LEU A 1 80 ? -2.100 -4.059 21.241 1.00 72.50 80 LEU A O 1
ATOM 664 N N . LYS A 1 81 ? -0.678 -5.643 20.594 1.00 65.56 81 LYS A N 1
ATOM 665 C CA . LYS A 1 81 ? -1.100 -6.550 21.690 1.00 65.56 81 LYS A CA 1
ATOM 666 C C . LYS A 1 81 ? -0.543 -6.175 23.063 1.00 65.56 81 LYS A C 1
ATOM 668 O O . LYS A 1 81 ? -1.158 -6.505 24.077 1.00 65.56 81 LYS A O 1
ATOM 673 N N . VAL A 1 82 ? 0.526 -5.377 23.123 1.00 61.06 82 VAL A N 1
ATOM 674 C CA . VAL A 1 82 ? 0.976 -4.727 24.373 1.00 61.06 82 VAL A CA 1
ATOM 675 C C . VAL A 1 82 ? -0.166 -3.911 25.016 1.00 61.06 82 VAL A C 1
ATOM 677 O O . VAL A 1 82 ? -0.220 -3.755 26.235 1.00 61.06 82 VAL A O 1
ATOM 680 N N . LEU A 1 83 ? -1.137 -3.466 24.211 1.00 49.78 83 LEU A N 1
ATOM 681 C CA . LEU A 1 83 ? -2.325 -2.722 24.632 1.00 49.78 83 LEU A CA 1
ATOM 682 C C . LEU A 1 83 ? -3.418 -3.612 25.243 1.00 49.78 83 LEU A C 1
ATOM 684 O O . LEU A 1 83 ? -4.080 -3.213 26.201 1.00 49.78 83 LEU A O 1
ATOM 688 N N . GLU A 1 84 ? -3.616 -4.821 24.709 1.00 51.88 84 GLU A N 1
ATOM 689 C CA . GLU A 1 84 ? -4.629 -5.770 25.202 1.00 51.88 84 GLU A CA 1
ATOM 690 C C . GLU A 1 84 ? -4.217 -6.392 26.551 1.00 51.88 84 GLU A C 1
ATOM 692 O O . GLU A 1 84 ? -5.073 -6.777 27.345 1.00 51.88 84 GLU A O 1
ATOM 697 N N . GLY A 1 85 ? -2.918 -6.403 26.878 1.00 49.56 85 GLY A N 1
ATOM 698 C CA . GLY A 1 85 ? -2.390 -6.905 28.154 1.00 49.56 85 GLY A CA 1
ATOM 699 C C . GLY A 1 85 ? -2.725 -6.061 29.394 1.00 49.56 85 GLY A C 1
ATOM 700 O O . GLY A 1 85 ? -2.539 -6.533 30.513 1.00 49.56 85 GLY A O 1
ATOM 701 N N . THR A 1 86 ? -3.240 -4.835 29.232 1.00 46.62 86 THR A N 1
ATOM 702 C CA . THR A 1 86 ? -3.600 -3.943 30.356 1.00 46.62 86 THR A CA 1
ATOM 703 C C . THR A 1 86 ? -5.106 -3.721 30.518 1.00 46.62 86 THR A C 1
ATOM 705 O O . THR A 1 86 ? -5.531 -3.139 31.519 1.00 46.62 86 THR A O 1
ATOM 708 N N . ALA A 1 87 ? -5.937 -4.180 29.583 1.00 47.09 87 ALA A N 1
ATOM 709 C CA . ALA A 1 87 ? -7.375 -3.964 29.638 1.00 47.09 87 ALA A CA 1
ATOM 710 C C . ALA A 1 87 ? -8.119 -5.301 29.633 1.00 47.09 87 ALA A C 1
ATOM 712 O O . ALA A 1 87 ? -8.403 -5.872 28.590 1.00 47.09 87 ALA A O 1
ATOM 713 N N . ARG A 1 88 ? -8.518 -5.724 30.839 1.00 46.56 88 ARG A N 1
ATOM 714 C CA . ARG A 1 88 ? -9.582 -6.707 31.085 1.00 46.56 88 ARG A CA 1
ATOM 715 C C . ARG A 1 88 ? -9.286 -8.104 30.548 1.00 46.56 88 ARG A C 1
ATOM 717 O O . ARG A 1 88 ? -9.807 -8.543 29.531 1.00 46.56 88 ARG A O 1
ATOM 724 N N . SER A 1 89 ? -8.628 -8.884 31.395 1.00 42.34 89 SER A N 1
ATOM 725 C CA . SER A 1 89 ? -9.064 -10.265 31.547 1.00 42.34 89 SER A CA 1
ATOM 726 C C . SER A 1 89 ? -10.602 -10.292 31.750 1.00 42.34 89 SER A C 1
ATOM 728 O O . SER A 1 89 ? -11.095 -9.667 32.696 1.00 42.34 89 SER A O 1
ATOM 730 N N . PRO A 1 90 ? -11.380 -11.009 30.918 1.00 44.41 90 PRO A N 1
ATOM 731 C CA . PRO A 1 90 ? -12.802 -11.232 31.175 1.00 44.41 90 PRO A CA 1
ATOM 732 C C . PRO A 1 90 ? -13.044 -12.171 32.371 1.00 44.41 90 PRO A C 1
ATOM 734 O O . PRO A 1 90 ? -14.179 -12.295 32.819 1.00 44.41 90 PRO A O 1
ATOM 737 N N . TRP A 1 91 ? -11.997 -12.793 32.932 1.00 51.62 91 TRP A N 1
ATOM 738 C CA . TRP A 1 91 ? -12.074 -13.582 34.168 1.00 51.62 91 TRP A CA 1
ATOM 739 C C . TRP A 1 91 ? -11.830 -12.749 35.441 1.00 51.62 91 TRP A C 1
ATOM 741 O O . TRP A 1 91 ? -11.922 -13.284 36.542 1.00 51.62 91 TRP A O 1
ATOM 751 N N . ALA A 1 92 ? -11.612 -11.429 35.335 1.00 42.84 92 ALA A N 1
ATOM 752 C CA . ALA A 1 92 ? -11.528 -10.524 36.491 1.00 42.84 92 ALA A CA 1
ATOM 753 C C . ALA A 1 92 ? -12.886 -10.264 37.192 1.00 42.84 92 ALA A C 1
ATOM 755 O O . ALA A 1 92 ? -12.984 -9.394 38.057 1.00 42.84 92 ALA A O 1
ATOM 756 N N . LEU A 1 93 ? -13.930 -11.025 36.850 1.00 42.44 93 LEU A N 1
ATOM 757 C CA . LEU A 1 93 ? -15.177 -11.126 37.600 1.00 42.44 93 LEU A CA 1
ATOM 758 C C . LEU A 1 93 ? -15.392 -12.590 38.017 1.00 42.44 93 LEU A C 1
ATOM 760 O O . LEU A 1 93 ? -15.897 -13.406 37.257 1.00 42.44 93 LEU A O 1
ATOM 764 N N . SER A 1 94 ? -14.996 -12.879 39.257 1.00 40.41 94 SER A N 1
ATOM 765 C CA . SER A 1 94 ? -15.633 -13.844 40.161 1.00 40.41 94 SER A CA 1
ATOM 766 C C . SER A 1 94 ? -15.887 -15.266 39.632 1.00 40.41 94 SER A C 1
ATOM 768 O O . SER A 1 94 ? -17.013 -15.619 39.295 1.00 40.41 94 SER A O 1
ATOM 770 N N . ILE A 1 95 ? -14.899 -16.155 39.774 1.00 42.69 95 ILE A N 1
ATOM 771 C CA . ILE A 1 95 ? -15.228 -17.495 40.285 1.00 42.69 95 ILE A CA 1
ATOM 772 C C . ILE A 1 95 ? -15.352 -17.329 41.806 1.00 42.69 95 ILE A C 1
ATOM 774 O O . ILE A 1 95 ? -14.333 -17.070 42.452 1.00 42.69 95 ILE A O 1
ATOM 778 N N . PRO A 1 96 ? -16.545 -17.430 42.423 1.00 42.22 96 PRO A N 1
ATOM 779 C CA . PRO A 1 96 ? -16.620 -17.573 43.865 1.00 42.22 96 PRO A CA 1
ATOM 780 C C . PRO A 1 96 ? -16.122 -18.979 44.205 1.00 42.22 96 PRO A C 1
ATOM 782 O O . PRO A 1 96 ? -16.890 -19.936 44.263 1.00 42.22 96 PRO A O 1
ATOM 785 N N . PHE A 1 97 ? -14.816 -19.113 44.424 1.00 36.62 97 PHE A N 1
ATOM 786 C CA . PHE A 1 97 ? -14.260 -20.242 45.159 1.00 36.62 97 PHE A CA 1
ATOM 787 C C . PHE A 1 97 ? -14.638 -20.063 46.637 1.00 36.62 97 PHE A C 1
ATOM 789 O O . PHE A 1 97 ? -13.841 -19.636 47.467 1.00 36.62 97 PHE A O 1
ATOM 796 N N . GLY A 1 98 ? -15.913 -20.296 46.947 1.00 38.91 98 GLY A N 1
ATOM 797 C CA . GLY A 1 98 ? -16.356 -20.587 48.303 1.00 38.91 98 GLY A CA 1
ATOM 798 C C . GLY A 1 98 ? -16.085 -22.069 48.576 1.00 38.91 98 GLY A C 1
ATOM 799 O O . GLY A 1 98 ? -16.395 -22.894 47.713 1.00 38.91 98 GLY A O 1
ATOM 800 N N . PRO A 1 99 ? -15.494 -22.442 49.722 1.00 49.69 99 PRO A N 1
ATOM 801 C CA . PRO A 1 99 ? -15.262 -23.847 50.038 1.00 49.69 99 PRO A CA 1
ATOM 802 C C . PRO A 1 99 ? -16.607 -24.596 50.106 1.00 49.69 99 PRO A C 1
ATOM 804 O O . PRO A 1 99 ? -17.544 -24.082 50.724 1.00 49.69 99 PRO A O 1
ATOM 807 N N . PRO A 1 100 ? -16.741 -25.797 49.508 1.00 43.09 100 PRO A N 1
ATOM 808 C CA . PRO A 1 100 ? -17.977 -26.562 49.586 1.00 43.09 100 PRO A CA 1
ATOM 809 C C . PRO A 1 100 ? -18.141 -27.156 50.990 1.00 43.09 100 PRO A C 1
ATOM 811 O O . PRO A 1 100 ? -17.629 -28.228 51.311 1.00 43.09 100 PRO A O 1
ATOM 814 N N . GLY A 1 101 ? -18.877 -26.438 51.835 1.00 41.12 101 GLY A N 1
ATOM 815 C CA . GLY A 1 101 ? -19.528 -26.987 53.013 1.00 41.12 101 GLY A CA 1
ATOM 816 C C . GLY A 1 101 ? -20.862 -27.621 52.619 1.00 41.12 101 GLY A C 1
ATOM 817 O O . GLY A 1 101 ? -21.785 -26.910 52.249 1.00 41.12 101 GLY A O 1
ATOM 818 N N . VAL A 1 102 ? -20.908 -28.954 52.691 1.00 47.72 102 VAL A N 1
ATOM 819 C CA . VAL A 1 102 ? -22.047 -29.821 53.064 1.00 47.72 102 VAL A CA 1
ATOM 820 C C . VAL A 1 102 ? -23.467 -29.387 52.657 1.00 47.72 102 VAL A C 1
ATOM 822 O O . VAL A 1 102 ? -24.044 -28.464 53.224 1.00 47.72 102 VAL A O 1
ATOM 825 N N . GLY A 1 103 ? -24.088 -30.179 51.777 1.00 36.38 103 GLY A N 1
ATOM 826 C CA . GLY A 1 103 ? -25.529 -30.144 51.526 1.00 36.38 103 GLY A CA 1
ATOM 827 C C . GLY A 1 103 ? -25.944 -31.051 50.370 1.00 36.38 103 GLY A C 1
ATOM 828 O O . GLY A 1 103 ? -26.047 -30.603 49.233 1.00 36.38 103 GLY A O 1
ATOM 829 N N . GLU A 1 104 ? -26.162 -32.333 50.660 1.00 35.97 104 GLU A N 1
ATOM 830 C CA . GLU A 1 104 ? -26.849 -33.279 49.777 1.00 35.97 104 GLU A CA 1
ATOM 831 C C . GLU A 1 104 ? -28.248 -32.771 49.396 1.00 35.97 104 GLU A C 1
ATOM 833 O O . GLU A 1 104 ? -29.009 -32.356 50.270 1.00 35.97 104 GLU A O 1
ATOM 838 N N . SER A 1 105 ? -28.634 -32.897 48.122 1.00 36.25 105 SER A N 1
ATOM 839 C CA . SER A 1 105 ? -29.782 -33.721 47.692 1.00 36.25 105 SER A CA 1
ATOM 840 C C . SER A 1 105 ? -30.168 -33.453 46.235 1.00 36.25 105 SER A C 1
ATOM 842 O O . SER A 1 105 ? -30.508 -32.341 45.849 1.00 36.25 105 SER A O 1
ATOM 844 N N . ALA A 1 106 ? -30.120 -34.541 45.467 1.00 38.34 106 ALA A N 1
ATOM 845 C CA . ALA A 1 106 ? -30.990 -34.933 44.363 1.00 38.34 106 ALA A CA 1
ATOM 846 C C . ALA A 1 106 ? -31.915 -33.879 43.723 1.00 38.34 106 ALA A C 1
ATOM 848 O O . ALA A 1 106 ? -32.879 -33.426 44.331 1.00 38.34 106 ALA A O 1
ATOM 849 N N . ALA A 1 107 ? -31.742 -33.681 42.417 1.00 33.56 107 ALA A N 1
ATOM 850 C CA . ALA A 1 107 ? -32.670 -34.161 41.385 1.00 33.56 107 ALA A CA 1
ATOM 851 C C . ALA A 1 107 ? -32.483 -33.336 40.109 1.00 33.56 107 ALA A C 1
ATOM 853 O O . ALA A 1 107 ? -32.438 -32.118 40.185 1.00 33.56 107 ALA A O 1
ATOM 854 N N . GLY A 1 108 ? -32.395 -34.046 38.976 1.00 40.25 108 GLY A N 1
ATOM 855 C CA . GLY A 1 108 ? -32.799 -33.648 37.624 1.00 40.25 108 GLY A CA 1
ATOM 856 C C . GLY A 1 108 ? -32.548 -32.210 37.178 1.00 40.25 108 GLY A C 1
ATOM 857 O O . GLY A 1 108 ? -33.062 -31.279 37.764 1.00 40.25 108 GLY A O 1
ATOM 858 N N . HIS A 1 109 ? -31.849 -32.040 36.062 1.00 39.09 109 HIS A N 1
ATOM 859 C CA . HIS A 1 109 ? -32.376 -31.408 34.845 1.00 39.09 109 HIS A CA 1
ATOM 860 C C . HIS A 1 109 ? -31.238 -31.418 33.822 1.00 39.09 109 HIS A C 1
ATOM 862 O O . HIS A 1 109 ? -30.267 -30.671 33.914 1.00 39.09 109 HIS A O 1
ATOM 868 N N . GLY A 1 110 ? -31.362 -32.327 32.853 1.00 41.69 110 GLY A N 1
ATOM 869 C CA . GLY A 1 110 ? -30.638 -32.224 31.599 1.00 41.69 110 GLY A CA 1
ATOM 870 C C . GLY A 1 110 ? -31.030 -30.929 30.893 1.00 41.69 110 GLY A C 1
ATOM 871 O O . GLY A 1 110 ? -32.189 -30.521 30.910 1.00 41.69 110 GLY A O 1
ATOM 872 N N . GLY A 1 111 ? -30.040 -30.285 30.293 1.00 37.78 111 GLY A N 1
ATOM 873 C CA . GLY A 1 111 ? -30.221 -29.020 29.600 1.00 37.78 111 GLY A CA 1
ATOM 874 C C . GLY A 1 111 ? -28.886 -28.333 29.391 1.00 37.78 111 GLY A C 1
ATOM 875 O O . GLY A 1 111 ? -28.700 -27.210 29.844 1.00 37.78 111 GLY A O 1
ATOM 876 N N . GLY A 1 112 ? -27.942 -29.019 28.737 1.00 43.03 112 GLY A N 1
ATOM 877 C CA . GLY A 1 112 ? -26.710 -28.418 28.222 1.00 43.03 112 GLY A CA 1
ATOM 878 C C . GLY A 1 112 ? -27.041 -27.447 27.091 1.00 43.03 112 GLY A C 1
ATOM 879 O O . GLY A 1 112 ? -26.770 -27.718 25.927 1.00 43.03 112 GLY A O 1
ATOM 880 N N . GLY A 1 113 ? -27.712 -26.348 27.428 1.00 43.34 113 GLY A N 1
ATOM 881 C CA . GLY A 1 113 ? -28.002 -25.254 26.524 1.00 43.34 113 GLY A CA 1
ATOM 882 C C . GLY A 1 113 ? -26.707 -24.517 26.245 1.00 43.34 113 GLY A C 1
ATOM 883 O O . GLY A 1 113 ? -26.320 -23.620 26.990 1.00 43.34 113 GLY A O 1
ATOM 884 N N . GLN A 1 114 ? -26.028 -24.899 25.167 1.00 50.47 114 GLN A N 1
ATOM 885 C CA . GLN A 1 114 ? -24.976 -24.090 24.574 1.00 50.47 114 GLN A CA 1
ATOM 886 C C . GLN A 1 114 ? -25.649 -22.851 23.971 1.00 50.47 114 GLN A C 1
ATOM 888 O O . GLN A 1 114 ? -25.983 -22.807 22.792 1.00 50.47 114 GLN A O 1
ATO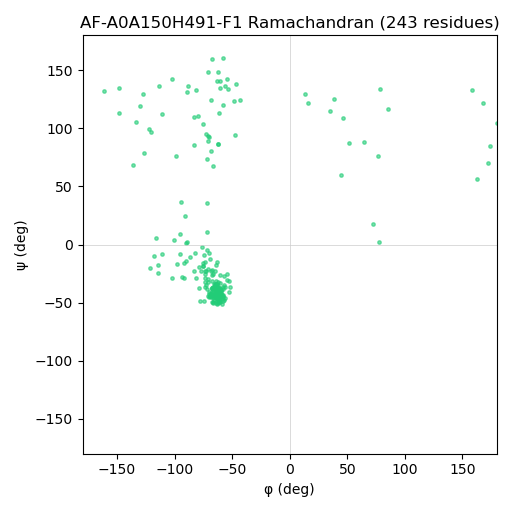M 893 N N . GLY A 1 115 ? -25.950 -21.866 24.820 1.00 52.62 115 GLY A N 1
ATOM 894 C CA . GLY A 1 115 ? -26.485 -20.587 24.374 1.00 52.62 115 GLY A CA 1
ATOM 895 C C . GLY A 1 115 ? -25.527 -19.918 23.378 1.00 52.62 115 GLY A C 1
ATOM 896 O O . GLY A 1 115 ? -24.334 -20.243 23.360 1.00 52.62 115 GLY A O 1
ATOM 897 N N . PRO A 1 116 ? -26.005 -18.956 22.570 1.00 58.97 116 PRO A N 1
ATOM 898 C CA . PRO A 1 116 ? -25.187 -18.266 21.568 1.00 58.97 116 PRO A CA 1
ATOM 899 C C . PRO A 1 116 ? -23.898 -17.672 22.164 1.00 58.97 116 PRO A C 1
ATOM 901 O O . PRO A 1 116 ? -22.854 -17.697 21.523 1.00 58.97 116 PRO A O 1
ATOM 904 N N . ALA A 1 117 ? -23.921 -17.254 23.434 1.00 53.97 117 ALA A N 1
ATOM 905 C CA . ALA A 1 117 ? -22.748 -16.754 24.152 1.00 53.97 117 ALA A CA 1
ATOM 906 C C . ALA A 1 117 ? -21.616 -17.793 24.337 1.00 53.97 117 ALA A C 1
ATOM 908 O O . ALA A 1 117 ? -20.444 -17.427 24.292 1.00 53.97 117 ALA A O 1
ATOM 909 N N . GLY A 1 118 ? -21.936 -19.084 24.503 1.00 60.66 118 GLY A N 1
ATOM 910 C CA . GLY A 1 118 ? -20.931 -20.147 24.650 1.00 60.66 118 GLY A CA 1
ATOM 911 C C . GLY A 1 118 ? -20.213 -20.474 23.337 1.00 60.66 118 GLY A C 1
ATOM 912 O O . GLY A 1 118 ? -19.009 -20.723 23.335 1.00 60.66 118 GLY A O 1
ATOM 913 N N . HIS A 1 119 ? -20.932 -20.395 22.212 1.00 66.06 119 HIS A N 1
ATOM 914 C CA . HIS A 1 119 ? -20.347 -20.540 20.876 1.00 66.06 119 HIS A CA 1
ATOM 915 C C . HIS A 1 119 ? -19.416 -19.371 20.536 1.00 66.06 119 HIS A C 1
ATOM 917 O O . HIS A 1 119 ? -18.309 -19.597 20.056 1.00 66.06 119 HIS A O 1
ATOM 923 N N . LEU A 1 120 ? -19.821 -18.135 20.844 1.00 76.69 120 LEU A N 1
ATOM 924 C CA . LEU A 1 120 ? -19.001 -16.942 20.603 1.00 76.69 120 LEU A CA 1
ATOM 925 C C . LEU A 1 120 ? -17.708 -16.952 21.434 1.00 76.69 120 LEU A C 1
ATOM 927 O O . LEU A 1 120 ? -16.651 -16.572 20.937 1.00 76.69 120 LEU A O 1
ATOM 931 N N . PHE A 1 121 ? -17.765 -17.450 22.674 1.00 68.31 121 PHE A N 1
ATOM 932 C CA . PHE A 1 121 ? -16.578 -17.600 23.519 1.00 68.31 121 PHE A CA 1
ATOM 933 C C . PHE A 1 121 ? -15.625 -18.693 23.014 1.00 68.31 121 PHE A C 1
ATOM 935 O O . PHE A 1 121 ? -14.419 -18.465 22.938 1.00 68.31 121 PHE A O 1
ATOM 942 N N . SER A 1 122 ? -16.152 -19.858 22.616 1.00 77.00 122 SER A N 1
ATOM 943 C CA . SER A 1 122 ? -15.332 -20.923 22.022 1.00 77.00 122 SER A CA 1
ATOM 944 C C . SER A 1 122 ? -14.655 -20.457 20.732 1.00 77.00 122 SER A C 1
ATOM 946 O O . SER A 1 122 ? -13.479 -20.747 20.533 1.00 77.00 122 SER A O 1
ATOM 948 N N . GLN A 1 123 ? -15.367 -19.713 19.879 1.00 75.88 123 GLN A N 1
ATOM 949 C CA . GLN A 1 123 ? -14.804 -19.142 18.652 1.00 75.88 123 GLN A CA 1
ATOM 950 C C . GLN A 1 123 ? -13.701 -18.119 18.952 1.00 75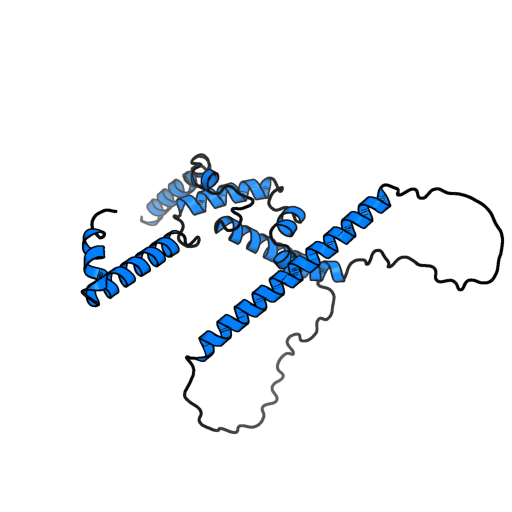.88 123 GLN A C 1
ATOM 952 O O . GLN A 1 123 ? -12.655 -18.149 18.310 1.00 75.88 123 GLN A O 1
ATOM 957 N N . PHE A 1 124 ? -13.891 -17.260 19.959 1.00 79.88 124 PHE A N 1
ATOM 958 C CA . PHE A 1 124 ? -12.870 -16.303 20.388 1.00 79.88 124 PHE A CA 1
ATOM 959 C C . PHE A 1 124 ? -11.595 -16.990 20.906 1.00 79.88 124 PHE A C 1
ATOM 961 O O . PHE A 1 124 ? -10.493 -16.599 20.524 1.00 79.88 124 PHE A O 1
ATOM 968 N N . LEU A 1 125 ? -11.727 -18.017 21.753 1.00 79.38 125 LEU A N 1
ATOM 969 C CA . LEU A 1 125 ? -10.575 -18.747 22.294 1.00 79.38 125 LEU A CA 1
ATOM 970 C C . LEU A 1 125 ? -9.805 -19.514 21.217 1.00 79.38 125 LEU A C 1
ATOM 972 O O . LEU A 1 125 ? -8.577 -19.462 21.212 1.00 79.38 125 LEU A O 1
ATOM 976 N N . LEU A 1 126 ? -10.514 -20.194 20.309 1.00 83.38 126 LEU A N 1
ATOM 977 C CA . LEU A 1 126 ? -9.904 -20.878 19.165 1.00 83.38 126 LEU A CA 1
ATOM 978 C C . LEU A 1 126 ? -9.115 -19.88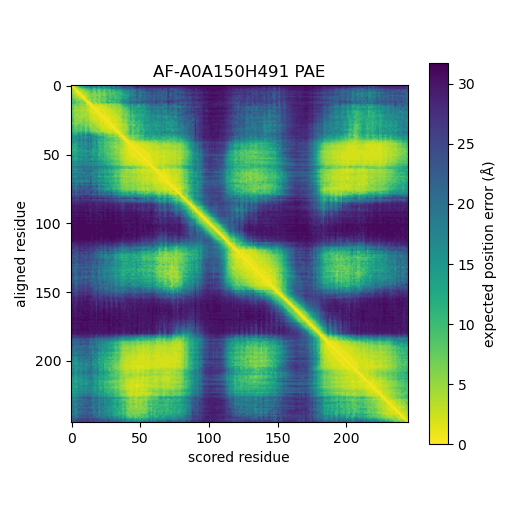5 18.312 1.00 83.38 126 LEU A C 1
ATOM 980 O O . LEU A 1 126 ? -7.932 -20.089 18.066 1.00 83.38 126 LEU A O 1
ATOM 984 N N . ARG A 1 127 ? -9.727 -18.747 17.976 1.00 80.88 127 ARG A N 1
ATOM 985 C CA . ARG A 1 127 ? -9.071 -17.688 17.209 1.00 80.88 127 ARG A CA 1
ATOM 986 C C . ARG A 1 127 ? -7.815 -17.144 17.899 1.00 80.88 127 ARG A C 1
ATOM 988 O O . ARG A 1 127 ? -6.788 -16.995 17.250 1.00 80.88 127 ARG A O 1
ATOM 995 N N . GLN A 1 128 ? -7.867 -16.864 19.203 1.00 78.94 128 GLN A N 1
ATOM 996 C CA . GLN A 1 128 ? -6.695 -16.387 19.954 1.00 78.94 128 GLN A CA 1
ATOM 997 C C . GLN A 1 128 ? -5.570 -17.422 20.007 1.00 78.94 128 GLN A C 1
ATOM 999 O O . GLN A 1 128 ? -4.396 -17.060 19.948 1.00 78.94 128 GLN A O 1
ATOM 1004 N N . HIS A 1 129 ? -5.924 -18.698 20.137 1.00 80.88 129 HIS A N 1
ATOM 1005 C CA . HIS A 1 129 ? -4.967 -19.793 20.119 1.00 80.88 129 HIS A CA 1
ATOM 1006 C C . HIS A 1 129 ? -4.297 -19.921 18.746 1.00 80.88 129 HIS A C 1
ATOM 1008 O O . HIS A 1 129 ? -3.070 -19.973 18.676 1.00 80.88 129 HIS A O 1
ATOM 1014 N N . ASP A 1 130 ? -5.077 -19.899 17.667 1.00 81.75 130 ASP A N 1
ATOM 1015 C CA . ASP A 1 130 ? -4.562 -20.004 16.301 1.00 81.75 130 ASP A CA 1
ATOM 1016 C C . ASP A 1 130 ? -3.672 -18.799 15.952 1.00 81.75 130 ASP A C 1
ATOM 1018 O O . ASP A 1 130 ? -2.564 -18.967 15.439 1.00 81.75 130 ASP A O 1
ATOM 1022 N N . GLU A 1 131 ? -4.089 -17.583 16.331 1.00 76.31 131 GLU A N 1
ATOM 1023 C CA . GLU A 1 131 ? -3.267 -16.371 16.222 1.00 76.31 131 GLU A CA 1
ATOM 1024 C C . GLU A 1 131 ? -1.956 -16.510 17.014 1.00 76.31 131 GLU A C 1
ATOM 1026 O O . GLU A 1 131 ? -0.886 -16.183 16.499 1.00 76.31 131 GLU A O 1
ATOM 1031 N N . ALA A 1 132 ? -2.001 -17.027 18.247 1.00 78.12 132 ALA A N 1
ATOM 1032 C CA . ALA A 1 132 ? -0.802 -17.241 19.056 1.00 78.12 132 ALA A CA 1
ATOM 1033 C C . ALA A 1 132 ? 0.158 -18.257 18.416 1.00 78.12 132 ALA A C 1
ATOM 1035 O O . ALA A 1 132 ? 1.370 -18.050 18.453 1.00 78.12 132 ALA A O 1
ATOM 1036 N N . GLN A 1 133 ? -0.355 -19.320 17.792 1.00 79.62 133 GLN A N 1
ATOM 1037 C CA . GLN A 1 133 ? 0.484 -20.281 17.075 1.00 79.62 133 GLN A CA 1
ATOM 1038 C C . GLN A 1 133 ? 1.153 -19.664 15.843 1.00 79.62 133 GLN A C 1
ATOM 1040 O O . GLN A 1 133 ? 2.348 -19.875 15.635 1.00 79.62 133 GLN A O 1
ATOM 1045 N N . LEU A 1 134 ? 0.416 -18.875 15.052 1.00 77.81 134 LEU A N 1
ATOM 1046 C CA . LEU A 1 134 ? 0.965 -18.168 13.888 1.00 77.81 134 LEU A CA 1
ATOM 1047 C C . LEU A 1 134 ? 2.070 -17.193 14.298 1.00 77.81 134 LEU A C 1
ATOM 1049 O O . LEU A 1 134 ? 3.131 -17.158 13.674 1.00 77.81 134 LEU A O 1
ATOM 1053 N N . VAL A 1 135 ? 1.837 -16.454 15.383 1.00 80.94 135 VAL A N 1
ATOM 1054 C CA . VAL A 1 135 ? 2.815 -15.544 15.982 1.00 80.94 135 VAL A CA 1
ATOM 1055 C C . VAL A 1 135 ? 4.076 -16.308 16.391 1.00 80.94 135 VAL A C 1
ATOM 1057 O O . VAL A 1 135 ? 5.173 -15.953 15.972 1.00 80.94 135 VAL A O 1
ATOM 1060 N N . MET A 1 136 ? 3.936 -17.403 17.138 1.00 80.31 136 MET A N 1
ATOM 1061 C CA . MET A 1 136 ? 5.075 -18.219 17.577 1.00 80.31 136 MET A CA 1
ATOM 1062 C C . MET A 1 136 ? 5.867 -18.800 16.398 1.00 80.31 136 MET A C 1
ATOM 1064 O O . MET A 1 136 ? 7.095 -18.759 16.406 1.00 80.31 136 MET A O 1
ATOM 1068 N N . ARG A 1 137 ? 5.175 -19.316 15.372 1.00 84.81 137 ARG A N 1
ATOM 1069 C CA . ARG A 1 137 ? 5.806 -19.880 14.170 1.00 84.81 137 ARG A CA 1
ATOM 1070 C C . ARG A 1 137 ? 6.622 -18.827 13.428 1.00 84.81 137 ARG A C 1
ATOM 1072 O O . ARG A 1 137 ? 7.776 -19.074 13.107 1.00 84.81 137 ARG A O 1
ATOM 1079 N N . ARG A 1 138 ? 6.041 -17.653 13.184 1.00 81.00 138 ARG A N 1
ATOM 1080 C CA . ARG A 1 138 ? 6.708 -16.596 12.421 1.00 81.00 138 ARG A CA 1
ATOM 1081 C C . ARG A 1 138 ? 7.818 -15.901 13.225 1.00 81.00 138 ARG A C 1
ATOM 1083 O O . ARG A 1 138 ? 8.829 -15.544 12.643 1.00 81.00 138 ARG A O 1
ATOM 1090 N N . MET A 1 139 ? 7.679 -15.777 14.550 1.00 79.88 139 MET A N 1
ATOM 1091 C CA . MET A 1 139 ? 8.767 -15.326 15.439 1.00 79.88 139 MET A CA 1
ATOM 1092 C C . MET A 1 139 ? 9.970 -16.267 15.399 1.00 79.88 139 MET A C 1
ATOM 1094 O O . MET A 1 139 ? 11.108 -15.815 15.471 1.00 79.88 139 MET A O 1
ATOM 1098 N N . ARG A 1 140 ? 9.721 -17.577 15.309 1.00 84.94 140 ARG A N 1
ATOM 1099 C CA . ARG A 1 140 ? 10.784 -18.568 15.151 1.00 84.94 140 ARG A CA 1
ATOM 1100 C C . ARG A 1 140 ? 11.477 -18.434 13.796 1.00 84.94 140 ARG A C 1
ATOM 1102 O O . ARG A 1 140 ? 12.696 -18.417 13.775 1.00 84.94 140 ARG A O 1
ATOM 1109 N N . GLU A 1 141 ? 10.715 -18.302 12.708 1.00 83.88 141 GLU A N 1
ATOM 1110 C CA . GLU A 1 141 ? 11.276 -18.059 11.367 1.00 83.88 141 GLU A CA 1
ATOM 1111 C C . GLU A 1 141 ? 12.159 -16.802 11.354 1.00 83.88 141 GLU A C 1
ATOM 1113 O O . GLU A 1 141 ? 13.284 -16.864 10.883 1.00 83.88 141 GLU A O 1
ATOM 1118 N N . GLN A 1 142 ? 11.695 -15.695 11.943 1.00 80.31 142 GLN A N 1
ATOM 1119 C CA . GLN A 1 142 ? 12.473 -14.453 12.006 1.00 80.31 142 GLN A CA 1
ATOM 1120 C C . GLN A 1 142 ? 13.772 -14.610 12.814 1.00 80.31 142 GLN A C 1
ATOM 1122 O O . GLN A 1 142 ? 14.808 -14.124 12.389 1.00 80.31 142 GLN A O 1
ATOM 1127 N N . GLN A 1 143 ? 13.746 -15.332 13.941 1.00 82.69 143 GLN A N 1
ATOM 1128 C CA . GLN A 1 143 ? 14.969 -15.631 14.702 1.00 82.69 143 GLN A CA 1
ATOM 1129 C C . GLN A 1 143 ? 15.957 -16.501 13.917 1.00 82.69 143 GLN A C 1
ATOM 1131 O O . GLN A 1 143 ? 17.162 -16.322 14.057 1.00 82.69 143 GLN A O 1
ATOM 1136 N N . GLU A 1 144 ? 15.458 -17.456 13.130 1.00 82.94 144 GLU A N 1
ATOM 1137 C CA . GLU A 1 144 ? 16.291 -18.299 12.268 1.00 82.94 144 GLU A CA 1
ATOM 1138 C C . GLU A 1 144 ? 16.900 -17.473 11.115 1.00 82.94 144 GLU A C 1
ATOM 1140 O O . GLU A 1 144 ? 18.093 -17.603 10.855 1.00 82.94 144 GLU A O 1
ATOM 1145 N N . GLU A 1 145 ? 16.123 -16.582 10.483 1.00 79.56 145 GLU A N 1
ATOM 1146 C CA . GLU A 1 145 ? 16.596 -15.632 9.458 1.00 79.56 145 GLU A CA 1
ATOM 1147 C C . GLU A 1 145 ? 17.662 -14.669 10.018 1.00 79.56 145 GLU A C 1
ATOM 1149 O O . GLU A 1 145 ? 18.726 -14.520 9.418 1.00 79.56 145 GLU A O 1
ATOM 1154 N N . ASP A 1 146 ? 17.422 -14.067 11.189 1.00 74.94 146 ASP A N 1
ATOM 1155 C CA . ASP A 1 146 ? 18.371 -13.158 11.850 1.00 74.94 146 ASP A CA 1
ATOM 1156 C C . ASP A 1 146 ? 19.669 -13.884 12.244 1.00 74.94 146 ASP A C 1
ATOM 1158 O O . ASP A 1 146 ? 20.763 -13.347 12.067 1.00 74.94 146 ASP A O 1
ATOM 1162 N N . ALA A 1 147 ? 19.569 -15.122 12.745 1.00 80.94 147 ALA A N 1
ATOM 1163 C CA . ALA A 1 147 ? 20.738 -15.942 13.054 1.00 80.94 147 ALA A CA 1
ATOM 1164 C C . ALA A 1 147 ? 21.549 -16.254 11.787 1.00 80.94 147 ALA A C 1
ATOM 1166 O O . ALA A 1 147 ? 22.766 -16.082 11.784 1.00 80.94 147 ALA A O 1
ATOM 1167 N N . GLN A 1 148 ? 20.876 -16.634 10.696 1.00 70.19 148 GLN A N 1
ATOM 1168 C CA . GLN A 1 148 ? 21.518 -16.910 9.412 1.00 70.19 148 GLN A CA 1
ATOM 1169 C C . GLN A 1 148 ? 22.204 -15.667 8.820 1.00 70.19 148 GLN A C 1
ATOM 1171 O O . GLN A 1 148 ? 23.281 -15.783 8.241 1.00 70.19 148 GLN A O 1
ATOM 1176 N N . PHE A 1 149 ? 21.607 -14.481 8.976 1.00 49.38 149 PHE A N 1
ATOM 1177 C CA . PHE A 1 149 ? 22.213 -13.217 8.553 1.00 49.38 149 PHE A CA 1
ATOM 1178 C C . PHE A 1 149 ? 23.435 -12.857 9.414 1.00 49.38 149 PHE A C 1
ATOM 1180 O O . PHE A 1 149 ? 24.478 -12.494 8.876 1.00 49.38 149 PHE A O 1
ATOM 1187 N N . SER A 1 150 ? 23.350 -13.054 10.736 1.00 60.47 150 SER A N 1
ATOM 1188 C CA . SER A 1 150 ? 24.471 -12.807 11.657 1.00 60.47 150 SER A CA 1
ATOM 1189 C C . SER A 1 150 ? 25.679 -13.723 11.415 1.00 60.47 150 SER A C 1
ATOM 1191 O O . SER A 1 150 ? 26.816 -13.299 11.595 1.00 60.47 150 SER A O 1
ATOM 1193 N N . GLU A 1 151 ? 25.455 -14.960 10.957 1.00 56.81 151 GLU A N 1
ATOM 1194 C CA . GLU A 1 151 ? 26.534 -15.884 10.582 1.00 56.81 151 GLU A CA 1
ATOM 1195 C C . GLU A 1 151 ? 27.253 -15.468 9.285 1.00 56.81 151 GLU A C 1
ATOM 1197 O O . GLU A 1 151 ? 28.388 -15.885 9.074 1.00 56.81 151 GLU A O 1
ATOM 1202 N N . HIS A 1 152 ? 26.633 -14.646 8.426 1.00 42.88 152 HIS A N 1
ATOM 1203 C CA . HIS A 1 152 ? 27.243 -14.156 7.181 1.00 42.88 152 HIS A CA 1
ATOM 1204 C C . HIS A 1 152 ? 27.977 -12.816 7.353 1.00 42.88 152 HIS A C 1
ATOM 1206 O O . HIS A 1 152 ? 28.953 -12.576 6.652 1.00 42.88 152 HIS A O 1
ATOM 1212 N N . GLU A 1 153 ? 27.556 -11.965 8.298 1.00 44.81 153 GLU A N 1
ATOM 1213 C CA . GLU A 1 153 ? 28.288 -10.733 8.657 1.00 44.81 153 GLU A CA 1
ATOM 1214 C C . GLU A 1 153 ? 29.545 -11.003 9.506 1.00 44.81 153 GLU A C 1
ATOM 1216 O O . GLU A 1 153 ? 30.441 -10.167 9.555 1.00 44.81 153 GLU A O 1
ATOM 1221 N N . SER A 1 154 ? 29.661 -12.173 10.146 1.00 37.12 154 SER A N 1
ATOM 1222 C CA . SER A 1 154 ? 30.819 -12.511 10.989 1.00 37.12 154 SER A CA 1
ATOM 1223 C C . SER A 1 154 ? 32.096 -12.891 10.213 1.00 37.12 154 SER A C 1
ATOM 1225 O O . SER A 1 154 ? 33.106 -13.162 10.858 1.00 37.12 154 SER A O 1
ATOM 1227 N N . ASP A 1 155 ? 32.069 -12.930 8.875 1.00 42.88 155 ASP A N 1
ATOM 1228 C CA . ASP A 1 155 ? 33.221 -13.297 8.024 1.00 42.88 155 ASP A CA 1
ATOM 1229 C C . ASP A 1 155 ? 33.938 -12.062 7.416 1.00 42.88 155 ASP A C 1
ATOM 1231 O O . ASP A 1 155 ? 34.875 -12.215 6.636 1.00 42.88 155 ASP A O 1
ATOM 1235 N N . GLU A 1 156 ? 33.520 -10.830 7.762 1.00 45.28 156 GLU A N 1
ATOM 1236 C CA . GLU A 1 156 ? 34.138 -9.575 7.276 1.00 45.28 156 GLU A CA 1
ATOM 1237 C C . GLU A 1 156 ? 34.789 -8.690 8.364 1.00 45.28 156 GLU A C 1
ATOM 1239 O O . GLU A 1 156 ? 35.297 -7.617 8.042 1.00 45.28 156 GLU A O 1
ATOM 1244 N N . GLU A 1 157 ? 34.875 -9.127 9.625 1.00 42.34 157 GLU A N 1
ATOM 1245 C CA . GLU A 1 157 ? 35.603 -8.387 10.675 1.00 42.34 157 GLU A CA 1
ATOM 1246 C C . GLU A 1 157 ? 36.643 -9.269 11.391 1.00 42.34 157 GLU A C 1
ATOM 1248 O O . GLU A 1 157 ? 36.444 -9.720 12.518 1.00 42.34 157 GLU A O 1
ATOM 1253 N N . GLU A 1 158 ? 37.795 -9.481 10.744 1.00 42.47 158 GLU A N 1
ATOM 1254 C CA . GLU A 1 158 ? 39.059 -9.766 11.436 1.00 42.47 158 GLU A CA 1
ATOM 1255 C C . GLU A 1 158 ? 40.043 -8.599 11.221 1.00 42.47 158 GLU A C 1
ATOM 1257 O O . GLU A 1 158 ? 40.218 -8.126 10.099 1.00 42.47 158 GLU A O 1
ATOM 1262 N N . GLU A 1 159 ? 40.710 -8.214 12.319 1.00 39.56 159 GLU A N 1
ATOM 1263 C CA . GLU A 1 159 ? 41.774 -7.199 12.488 1.00 39.56 159 GLU A CA 1
ATOM 1264 C C . GLU A 1 159 ? 41.256 -5.751 12.703 1.00 39.56 159 GLU A C 1
ATOM 1266 O O . GLU A 1 159 ? 40.578 -5.176 11.863 1.00 39.56 159 GLU A O 1
ATOM 1271 N N . GLU A 1 160 ? 41.486 -5.063 13.829 1.00 35.22 160 GLU A N 1
ATOM 1272 C CA . GLU A 1 160 ? 42.661 -5.033 14.712 1.00 35.22 160 GLU A CA 1
ATOM 1273 C C . GLU A 1 160 ? 42.271 -4.789 16.192 1.00 35.22 160 GLU A C 1
ATOM 1275 O O . GLU A 1 160 ? 41.506 -3.874 16.509 1.00 35.22 160 GLU A O 1
ATOM 1280 N N . GLU A 1 161 ? 42.857 -5.560 17.115 1.00 40.59 161 GLU A N 1
ATOM 1281 C CA . GLU A 1 161 ? 43.073 -5.125 18.503 1.00 40.59 161 GLU A CA 1
ATOM 1282 C C . GLU A 1 161 ? 44.429 -4.407 18.582 1.00 40.59 161 GLU A C 1
ATOM 1284 O O . GLU A 1 161 ? 45.397 -4.929 18.045 1.00 40.59 161 GLU A O 1
ATOM 1289 N N . GLU A 1 162 ? 44.516 -3.266 19.280 1.00 37.91 162 GLU A N 1
ATOM 1290 C CA . GLU A 1 162 ? 45.527 -3.063 20.332 1.00 37.91 162 GLU A CA 1
ATOM 1291 C C . GLU A 1 162 ? 45.167 -1.901 21.296 1.00 37.91 162 GLU A C 1
ATOM 1293 O O . GLU A 1 162 ? 44.801 -0.792 20.903 1.00 37.91 162 GLU A O 1
ATOM 1298 N N . GLU A 1 163 ? 45.304 -2.251 22.576 1.00 40.72 163 GLU A N 1
ATOM 1299 C CA . GLU A 1 163 ? 45.576 -1.554 23.847 1.00 40.72 163 GLU A CA 1
ATOM 1300 C C . GLU A 1 163 ? 45.517 -0.015 24.086 1.00 40.72 163 GLU A C 1
ATOM 1302 O O . GLU A 1 163 ? 46.261 0.792 23.535 1.00 40.72 163 GLU A O 1
ATOM 1307 N N . ASP A 1 164 ? 44.766 0.277 25.161 1.00 36.91 164 ASP A N 1
ATOM 1308 C CA . ASP A 1 164 ? 45.086 1.017 26.406 1.00 36.91 164 ASP A CA 1
ATOM 1309 C C . ASP A 1 164 ? 45.140 2.561 26.482 1.00 36.91 164 ASP A C 1
ATOM 1311 O O . ASP A 1 164 ? 45.757 3.282 25.700 1.00 36.91 164 ASP A O 1
ATOM 1315 N N . GLY A 1 165 ? 44.502 3.076 27.542 1.00 35.72 165 GLY A N 1
ATOM 1316 C CA . GLY A 1 165 ? 44.381 4.499 27.849 1.00 35.72 165 GLY A CA 1
ATOM 1317 C C . GLY A 1 165 ? 43.438 4.797 29.019 1.00 35.72 165 GLY A C 1
ATOM 1318 O O . GLY A 1 165 ? 42.359 5.354 28.828 1.00 35.72 165 GLY A O 1
ATOM 1319 N N . ASP A 1 166 ? 43.861 4.442 30.233 1.00 37.50 166 ASP A N 1
ATOM 1320 C CA . ASP A 1 166 ? 43.302 4.871 31.525 1.00 37.50 166 ASP A CA 1
ATOM 1321 C C . ASP A 1 166 ? 42.970 6.383 31.565 1.00 37.50 166 ASP A C 1
ATOM 1323 O O . ASP A 1 166 ? 43.832 7.237 31.344 1.00 37.50 166 ASP A O 1
ATOM 1327 N N . THR A 1 167 ? 41.722 6.745 31.889 1.00 37.44 167 THR A N 1
ATOM 1328 C CA . THR A 1 167 ? 41.400 8.058 32.472 1.00 37.44 167 THR A CA 1
ATOM 1329 C C . THR A 1 167 ? 40.204 7.961 33.418 1.00 37.44 167 THR A C 1
ATOM 1331 O O . THR A 1 167 ? 39.055 7.743 33.031 1.00 37.44 167 THR A O 1
ATOM 1334 N N . ALA A 1 168 ? 40.508 8.189 34.692 1.00 39.75 168 ALA A N 1
ATOM 1335 C CA . ALA A 1 168 ? 39.590 8.288 35.810 1.00 39.75 168 ALA A CA 1
ATOM 1336 C C . ALA A 1 168 ? 38.593 9.468 35.729 1.00 39.75 168 ALA A C 1
ATOM 1338 O O . ALA A 1 168 ? 38.951 10.598 35.413 1.00 39.75 168 ALA A O 1
ATOM 1339 N N . MET A 1 169 ? 37.358 9.173 36.154 1.00 45.88 169 MET A N 1
ATOM 1340 C CA . MET A 1 169 ? 36.389 10.011 36.883 1.00 45.88 169 MET A CA 1
ATOM 1341 C C . MET A 1 169 ? 36.135 11.462 36.424 1.00 45.88 169 MET A C 1
ATOM 1343 O O . MET A 1 169 ? 36.854 12.394 36.778 1.00 45.88 169 MET A O 1
ATOM 1347 N N . SER A 1 170 ? 34.949 11.685 35.848 1.00 39.66 170 SER A N 1
ATOM 1348 C CA . SER A 1 170 ? 34.215 12.942 36.021 1.00 39.66 170 SER A CA 1
ATOM 1349 C C . SER A 1 170 ? 32.748 12.636 36.336 1.00 39.66 170 SER A C 1
ATOM 1351 O O . SER A 1 170 ? 31.984 12.208 35.469 1.00 39.66 170 SER A O 1
ATOM 1353 N N . ASP A 1 171 ? 32.379 12.821 37.608 1.00 46.66 171 ASP A N 1
ATOM 1354 C CA . ASP A 1 171 ? 30.999 12.894 38.096 1.00 46.66 171 ASP A CA 1
ATOM 1355 C C . ASP A 1 171 ? 30.305 14.105 37.454 1.00 46.66 171 ASP A C 1
ATOM 1357 O O . ASP A 1 171 ? 30.295 15.217 37.980 1.00 46.66 171 ASP A O 1
ATOM 1361 N N . GLY A 1 172 ? 29.754 13.889 36.264 1.00 41.84 172 GLY A N 1
ATOM 1362 C CA . GLY A 1 172 ? 28.799 14.779 35.624 1.00 41.84 172 GLY A CA 1
ATOM 1363 C C . GLY A 1 172 ? 27.451 14.082 35.592 1.00 41.84 172 GLY A C 1
ATOM 1364 O O . GLY A 1 172 ? 27.298 13.070 34.908 1.00 41.84 172 GLY A O 1
ATOM 1365 N N . GLU A 1 173 ? 26.485 14.605 36.347 1.00 45.06 173 GLU A N 1
ATOM 1366 C CA . GLU A 1 173 ? 25.094 14.154 36.388 1.00 45.06 173 GLU A CA 1
ATOM 1367 C C . GLU A 1 173 ? 24.525 13.980 34.971 1.00 45.06 173 GLU A C 1
ATOM 1369 O O . GLU A 1 173 ? 24.012 14.908 34.346 1.00 45.06 173 GLU A O 1
ATOM 1374 N N . ARG A 1 174 ? 24.593 12.753 34.448 1.00 39.00 174 ARG A N 1
ATOM 1375 C CA . ARG A 1 174 ? 23.863 12.373 33.241 1.00 39.00 174 ARG A CA 1
ATOM 1376 C C . ARG A 1 174 ? 22.381 12.382 33.612 1.00 39.00 174 ARG A C 1
ATOM 1378 O O . ARG A 1 174 ? 22.004 11.667 34.550 1.00 39.00 174 ARG A O 1
ATOM 1385 N N . PRO A 1 175 ? 21.520 13.136 32.903 1.00 42.19 175 PRO A N 1
ATOM 1386 C CA . PRO A 1 175 ? 20.092 13.060 33.140 1.00 42.19 175 PRO A CA 1
ATOM 1387 C C . PRO A 1 175 ? 19.697 11.606 32.921 1.00 42.19 175 PRO A C 1
ATOM 1389 O O . PRO A 1 175 ? 19.940 11.035 31.855 1.00 42.19 175 PRO A O 1
ATOM 1392 N N . ARG A 1 176 ? 19.156 10.984 33.972 1.00 40.12 176 ARG A N 1
ATOM 1393 C CA . ARG A 1 176 ? 18.666 9.610 33.943 1.00 40.12 176 ARG A CA 1
ATOM 1394 C C . ARG A 1 176 ? 17.522 9.534 32.940 1.00 40.12 176 ARG A C 1
ATOM 1396 O O . ARG A 1 176 ? 16.353 9.691 33.283 1.00 40.12 176 ARG A O 1
ATOM 1403 N N . SER A 1 177 ? 17.874 9.320 31.678 1.00 47.31 177 SER A N 1
ATOM 1404 C CA . SER A 1 177 ? 16.936 9.048 30.607 1.00 47.31 177 SER A CA 1
ATOM 1405 C C . SER A 1 177 ? 16.356 7.659 30.846 1.00 47.31 177 SER A C 1
ATOM 1407 O O . SER A 1 177 ? 16.942 6.635 30.506 1.00 47.31 177 SER A O 1
ATOM 1409 N N . ARG A 1 178 ? 15.222 7.661 31.552 1.00 45.53 178 ARG A N 1
ATOM 1410 C CA . ARG A 1 178 ? 14.082 6.759 31.362 1.00 45.53 178 ARG A CA 1
ATOM 1411 C C . ARG A 1 178 ? 14.440 5.281 31.165 1.00 45.53 178 ARG A C 1
ATOM 1413 O O . ARG A 1 178 ? 14.024 4.666 30.190 1.00 45.53 178 ARG A O 1
ATOM 1420 N N . ARG A 1 179 ? 15.114 4.663 32.135 1.00 40.41 179 ARG A N 1
ATOM 1421 C CA . ARG A 1 179 ? 14.929 3.221 32.358 1.00 40.41 179 ARG A CA 1
ATOM 1422 C C . ARG A 1 179 ? 13.782 3.019 33.347 1.00 40.41 179 ARG A C 1
ATOM 1424 O O . ARG A 1 179 ? 13.753 3.654 34.395 1.00 40.41 179 ARG A O 1
ATOM 1431 N N . ALA A 1 180 ? 12.871 2.125 32.962 1.00 43.31 180 ALA A N 1
ATOM 1432 C CA . ALA A 1 180 ? 11.675 1.665 33.668 1.00 43.31 180 ALA A CA 1
ATOM 1433 C C . ALA A 1 180 ? 10.467 2.620 33.679 1.00 43.31 180 ALA A C 1
ATOM 1435 O O . ALA A 1 180 ? 10.083 3.170 34.707 1.00 43.31 180 ALA A O 1
ATOM 1436 N N . ARG A 1 181 ? 9.755 2.692 32.548 1.00 43.78 181 ARG A N 1
ATOM 1437 C CA . ARG A 1 181 ? 8.297 2.847 32.599 1.00 43.78 181 ARG A CA 1
ATOM 1438 C C . ARG A 1 181 ? 7.669 1.469 32.393 1.00 43.78 181 ARG A C 1
ATOM 1440 O O . ARG A 1 181 ? 7.160 1.164 31.329 1.00 43.78 181 ARG A O 1
ATOM 1447 N N . GLY A 1 182 ? 7.704 0.636 33.433 1.00 45.53 182 GLY A N 1
ATOM 1448 C CA . GLY A 1 182 ? 6.833 -0.545 33.559 1.00 45.53 182 GLY A CA 1
ATOM 1449 C C . GLY A 1 182 ? 5.379 -0.149 33.850 1.00 45.53 182 GLY A C 1
ATOM 1450 O O . GLY A 1 182 ? 4.712 -0.774 34.665 1.00 45.53 182 GLY A O 1
ATOM 1451 N N . GLY A 1 183 ? 4.927 0.961 33.266 1.00 57.59 183 GLY A N 1
ATOM 1452 C CA . GLY A 1 183 ? 3.554 1.431 33.334 1.00 57.59 183 GLY A CA 1
ATOM 1453 C C . GLY A 1 183 ? 2.872 1.083 32.024 1.00 57.59 183 GLY A C 1
ATOM 1454 O O . GLY A 1 183 ? 3.506 1.163 30.973 1.00 57.59 183 GLY A O 1
ATOM 1455 N N . ALA A 1 184 ? 1.598 0.703 32.100 1.00 60.56 184 ALA A N 1
ATOM 1456 C CA . ALA A 1 184 ? 0.773 0.494 30.922 1.00 60.56 184 ALA A CA 1
ATOM 1457 C C . ALA A 1 184 ? 0.940 1.669 29.935 1.00 60.56 184 ALA A C 1
ATOM 1459 O O . ALA A 1 184 ? 1.002 2.824 30.384 1.00 60.56 184 ALA A O 1
ATOM 1460 N N . PRO A 1 185 ? 1.041 1.394 28.623 1.00 72.38 185 PRO A N 1
ATOM 1461 C CA . PRO A 1 185 ? 1.159 2.441 27.619 1.00 72.38 185 PRO A CA 1
ATOM 1462 C C . PRO A 1 185 ? 0.007 3.435 27.775 1.00 72.38 185 PRO A C 1
ATOM 1464 O O . PRO A 1 185 ? -1.147 3.053 27.983 1.00 72.38 185 PRO A O 1
ATOM 1467 N N . SER A 1 186 ? 0.325 4.728 27.736 1.00 80.38 186 SER A N 1
ATOM 1468 C CA . SER A 1 186 ? -0.695 5.769 27.824 1.00 80.38 186 SER A CA 1
ATOM 1469 C C . SER A 1 186 ? -1.574 5.752 26.575 1.00 80.38 186 SER A C 1
ATOM 1471 O O . SER A 1 186 ? -1.160 5.270 25.525 1.00 80.38 186 SER A O 1
ATOM 1473 N N . ALA A 1 187 ? -2.777 6.325 26.650 1.00 80.50 187 ALA A N 1
ATOM 1474 C CA . ALA A 1 187 ? -3.666 6.427 25.489 1.00 80.50 187 ALA A CA 1
ATOM 1475 C C . ALA A 1 187 ? -3.003 7.115 24.275 1.00 80.50 187 ALA A C 1
ATOM 1477 O O . ALA A 1 187 ? -3.314 6.780 23.135 1.00 80.50 187 ALA A O 1
ATOM 1478 N N . ALA A 1 188 ? -2.069 8.042 24.515 1.00 84.31 188 ALA A N 1
ATOM 1479 C CA . ALA A 1 188 ? -1.277 8.668 23.460 1.00 84.31 188 ALA A CA 1
ATOM 1480 C C . ALA A 1 188 ? -0.268 7.686 22.839 1.00 84.31 188 ALA A C 1
ATOM 1482 O O . ALA A 1 188 ? -0.173 7.618 21.618 1.00 84.31 188 ALA A O 1
ATOM 1483 N N . ASP A 1 189 ? 0.411 6.879 23.662 1.00 83.56 189 ASP A N 1
ATOM 1484 C CA . ASP A 1 189 ? 1.326 5.831 23.186 1.00 83.56 189 ASP A CA 1
ATOM 1485 C C . ASP A 1 189 ? 0.559 4.792 22.352 1.00 83.56 189 ASP A C 1
ATOM 1487 O O . ASP A 1 189 ? 1.009 4.384 21.286 1.00 83.56 189 ASP A O 1
ATOM 1491 N N . VAL A 1 190 ? -0.646 4.417 22.799 1.00 80.12 190 VAL A N 1
ATOM 1492 C CA . VAL A 1 190 ? -1.564 3.525 22.072 1.00 80.12 190 VAL A CA 1
ATOM 1493 C C . VAL A 1 190 ? -1.938 4.088 20.705 1.00 80.12 190 VAL A C 1
ATOM 1495 O O . VAL A 1 190 ? -1.918 3.370 19.707 1.00 80.12 190 VAL A O 1
ATOM 1498 N N . ALA A 1 191 ? -2.302 5.369 20.654 1.00 85.62 191 ALA A N 1
ATOM 1499 C CA . ALA A 1 191 ? -2.657 6.024 19.405 1.00 85.62 191 ALA A CA 1
ATOM 1500 C C . ALA A 1 191 ? -1.460 6.102 18.449 1.00 85.62 191 ALA A C 1
ATOM 1502 O O . ALA A 1 191 ? -1.647 5.932 17.248 1.00 85.62 191 ALA A O 1
ATOM 1503 N N . GLN A 1 192 ? -0.249 6.319 18.969 1.00 86.50 192 GLN A N 1
ATOM 1504 C CA . GLN A 1 192 ? 0.962 6.338 18.155 1.00 86.50 192 GLN A CA 1
ATOM 1505 C C . GLN A 1 192 ? 1.271 4.954 17.580 1.00 86.50 192 GLN A C 1
ATOM 1507 O O . GLN A 1 192 ? 1.374 4.826 16.369 1.00 86.50 192 GLN A O 1
ATOM 1512 N N . MET A 1 193 ? 1.276 3.911 18.413 1.00 84.94 193 MET A N 1
ATOM 1513 C CA . MET A 1 193 ? 1.491 2.532 17.957 1.00 84.94 193 MET A CA 1
ATOM 1514 C C . MET A 1 193 ? 0.482 2.103 16.880 1.00 84.94 193 MET A C 1
ATOM 1516 O O . MET A 1 193 ? 0.834 1.405 15.934 1.00 84.94 193 MET A O 1
ATOM 1520 N N . ARG A 1 194 ? -0.775 2.557 16.985 1.00 86.12 194 ARG A N 1
ATOM 1521 C CA . ARG A 1 194 ? -1.791 2.359 15.935 1.00 86.12 194 ARG A CA 1
ATOM 1522 C C . ARG A 1 194 ? -1.443 3.068 14.632 1.00 86.12 194 ARG A C 1
ATOM 1524 O O . ARG A 1 194 ? -1.641 2.484 13.574 1.00 86.12 194 ARG A O 1
ATOM 1531 N N . ARG A 1 195 ? -0.945 4.304 14.689 1.00 89.81 195 ARG A N 1
ATOM 1532 C CA . ARG A 1 195 ? -0.513 5.041 13.491 1.00 89.81 195 ARG A CA 1
ATOM 1533 C C . ARG A 1 195 ? 0.682 4.369 12.830 1.00 89.81 195 ARG A C 1
ATOM 1535 O O . ARG A 1 195 ? 0.674 4.227 11.616 1.00 89.81 195 ARG A O 1
ATOM 1542 N N . ASP A 1 196 ? 1.648 3.920 13.625 1.00 89.19 196 ASP A N 1
ATOM 1543 C CA . ASP A 1 196 ? 2.839 3.228 13.129 1.00 89.19 196 ASP A CA 1
ATOM 1544 C C . ASP A 1 196 ? 2.442 1.923 12.420 1.00 89.19 196 ASP A C 1
ATOM 1546 O O . ASP A 1 196 ? 2.888 1.658 11.306 1.00 89.19 196 ASP A O 1
ATOM 1550 N N . PHE A 1 197 ? 1.507 1.167 13.006 1.00 90.44 197 PHE A N 1
ATOM 1551 C CA . PHE A 1 197 ? 0.951 -0.037 12.390 1.00 90.44 197 PHE A CA 1
ATOM 1552 C C . PHE A 1 197 ? 0.242 0.237 11.064 1.00 90.44 197 PHE A C 1
ATOM 1554 O O . PHE A 1 197 ? 0.489 -0.455 10.077 1.00 90.44 197 PHE A O 1
ATOM 1561 N N . VAL A 1 198 ? -0.622 1.254 11.014 1.00 91.12 198 VAL A N 1
ATOM 1562 C CA . VAL A 1 198 ? -1.306 1.636 9.770 1.00 91.12 198 VAL A CA 1
ATOM 1563 C C . VAL A 1 198 ? -0.294 2.076 8.713 1.00 91.12 198 VAL A C 1
ATOM 1565 O O . VAL A 1 198 ? -0.379 1.617 7.580 1.00 91.12 198 VAL A O 1
ATOM 1568 N N . SER A 1 199 ? 0.700 2.883 9.088 1.00 91.38 199 SER A N 1
ATOM 1569 C CA . SER A 1 199 ? 1.752 3.346 8.179 1.00 91.38 199 SER A CA 1
ATOM 1570 C C . SER A 1 199 ? 2.557 2.188 7.585 1.00 91.38 199 SER A C 1
ATOM 1572 O O . SER A 1 199 ? 2.884 2.213 6.400 1.00 91.38 199 SER A O 1
ATOM 1574 N N . GLU A 1 200 ? 2.869 1.165 8.381 1.00 90.75 200 GLU A N 1
ATOM 1575 C CA . GLU A 1 200 ? 3.547 -0.036 7.889 1.00 90.75 200 GLU A CA 1
ATOM 1576 C C . GLU A 1 200 ? 2.650 -0.800 6.904 1.00 90.75 200 GLU A C 1
ATOM 1578 O O . GLU A 1 200 ? 3.084 -1.180 5.819 1.00 90.75 200 GLU A O 1
ATOM 1583 N N . MET A 1 201 ? 1.363 -0.969 7.223 1.00 92.06 201 MET A N 1
ATOM 1584 C CA . MET A 1 201 ? 0.407 -1.623 6.322 1.00 92.06 201 MET A CA 1
ATOM 1585 C C . MET A 1 201 ? 0.202 -0.847 5.007 1.00 92.06 201 MET A C 1
ATOM 1587 O O . MET A 1 201 ? 0.058 -1.464 3.950 1.00 92.06 201 MET A O 1
ATOM 1591 N N . GLU A 1 202 ? 0.217 0.487 5.043 1.00 92.19 202 GLU A N 1
ATOM 1592 C CA . GLU A 1 202 ? 0.198 1.351 3.855 1.00 92.19 202 GLU A CA 1
ATOM 1593 C C . GLU A 1 202 ? 1.462 1.169 3.005 1.00 92.19 202 GLU A C 1
ATOM 1595 O O . GLU A 1 202 ? 1.376 0.987 1.788 1.00 92.19 202 GLU A O 1
ATOM 1600 N N . ALA A 1 203 ? 2.642 1.134 3.631 1.00 90.75 203 ALA A N 1
ATOM 1601 C CA . ALA A 1 203 ? 3.900 0.897 2.927 1.00 90.75 203 ALA A CA 1
ATOM 1602 C C . ALA A 1 203 ? 3.904 -0.469 2.223 1.00 90.75 203 ALA A C 1
ATOM 1604 O O . ALA A 1 203 ? 4.241 -0.561 1.040 1.00 90.75 203 ALA A O 1
ATOM 1605 N N . ARG A 1 204 ? 3.452 -1.524 2.911 1.00 89.88 204 ARG A N 1
ATOM 1606 C CA . ARG A 1 204 ? 3.317 -2.874 2.337 1.00 89.88 204 ARG A CA 1
ATOM 1607 C C . ARG A 1 204 ? 2.336 -2.905 1.168 1.00 89.88 204 ARG A C 1
ATOM 1609 O O . ARG A 1 204 ? 2.608 -3.573 0.166 1.00 89.88 204 ARG A O 1
ATOM 1616 N N . PHE A 1 205 ? 1.248 -2.137 1.254 1.00 92.44 205 PHE A N 1
ATOM 1617 C CA . PHE A 1 205 ? 0.304 -1.988 0.153 1.00 92.44 205 PHE A CA 1
ATOM 1618 C C . PHE A 1 205 ? 0.959 -1.342 -1.074 1.00 92.44 205 PHE A C 1
ATOM 1620 O O . PHE A 1 205 ? 0.847 -1.872 -2.178 1.00 92.44 205 PHE A O 1
ATOM 1627 N N . LEU A 1 206 ? 1.676 -0.230 -0.899 1.00 90.88 206 LEU A N 1
ATOM 1628 C CA . LEU A 1 206 ? 2.352 0.461 -2.004 1.00 90.88 206 LEU A CA 1
ATOM 1629 C C . LEU A 1 206 ? 3.432 -0.419 -2.648 1.00 90.88 206 LEU A C 1
ATOM 1631 O O . LEU A 1 206 ? 3.559 -0.455 -3.876 1.00 90.88 206 LEU A O 1
ATOM 1635 N N . LEU A 1 207 ? 4.145 -1.195 -1.828 1.00 88.94 207 LEU A N 1
ATOM 1636 C CA . LEU A 1 207 ? 5.129 -2.182 -2.270 1.00 88.94 207 LEU A CA 1
ATOM 1637 C C . LEU A 1 207 ? 4.499 -3.424 -2.923 1.00 88.94 207 LEU A C 1
ATOM 1639 O O . LEU A 1 207 ? 5.219 -4.275 -3.427 1.00 88.94 207 LEU A O 1
ATOM 1643 N N . GLY A 1 208 ? 3.175 -3.565 -2.963 1.00 88.00 208 GLY A N 1
ATOM 1644 C CA . GLY A 1 208 ? 2.543 -4.706 -3.626 1.00 88.00 208 GLY A CA 1
ATOM 1645 C C . GLY A 1 208 ? 2.683 -6.035 -2.878 1.00 88.00 208 GLY A C 1
ATOM 1646 O O . GLY A 1 208 ? 2.526 -7.093 -3.483 1.00 88.00 208 GLY A O 1
ATOM 1647 N N . GLN A 1 209 ? 3.012 -6.008 -1.584 1.00 86.06 209 GLN A N 1
ATOM 1648 C CA . GLN A 1 209 ? 3.282 -7.222 -0.805 1.00 86.06 209 GLN A CA 1
ATOM 1649 C C . GLN A 1 209 ? 2.006 -7.989 -0.430 1.00 86.06 209 GLN A C 1
ATOM 1651 O O . GLN A 1 209 ? 2.067 -9.184 -0.143 1.00 86.06 209 GLN A O 1
ATOM 1656 N N . ASP A 1 210 ? 0.845 -7.335 -0.489 1.00 88.25 210 ASP A N 1
ATOM 1657 C CA . ASP A 1 210 ? -0.446 -7.923 -0.122 1.00 88.25 210 ASP A CA 1
ATOM 1658 C C . ASP A 1 210 ? -1.191 -8.507 -1.338 1.00 88.25 210 ASP A C 1
ATOM 1660 O O . ASP A 1 210 ? -2.418 -8.453 -1.427 1.00 88.25 210 ASP A O 1
ATOM 1664 N N . GLY A 1 211 ? -0.459 -9.100 -2.291 1.00 85.50 211 GLY A N 1
ATOM 1665 C CA . GLY A 1 211 ? -1.026 -9.631 -3.543 1.00 85.50 211 GLY A CA 1
ATOM 1666 C C . GLY A 1 211 ? -2.026 -10.780 -3.351 1.00 85.50 211 GLY A C 1
ATOM 1667 O O . GLY A 1 211 ? -2.779 -11.116 -4.257 1.00 85.50 211 GLY A O 1
ATOM 1668 N N . GLN A 1 212 ? -2.056 -11.380 -2.157 1.00 85.94 212 GLN A N 1
ATOM 1669 C CA . GLN A 1 212 ? -3.044 -12.394 -1.770 1.00 85.94 212 GLN A CA 1
ATOM 1670 C C . GLN A 1 212 ? -4.432 -11.798 -1.495 1.00 85.94 212 GLN A C 1
ATOM 1672 O O . GLN A 1 212 ? -5.428 -12.515 -1.559 1.00 85.94 212 GLN A O 1
ATOM 1677 N N . TYR A 1 213 ? -4.493 -10.505 -1.172 1.00 87.12 213 TYR A N 1
ATOM 1678 C CA . TYR A 1 213 ? -5.715 -9.803 -0.777 1.00 87.12 213 TYR A CA 1
ATOM 1679 C C . TYR A 1 213 ? -6.120 -8.732 -1.792 1.00 87.12 213 TYR A C 1
ATOM 1681 O O . TYR A 1 213 ? -7.296 -8.383 -1.868 1.00 87.12 213 TYR A O 1
ATOM 1689 N N . VAL A 1 214 ? -5.158 -8.215 -2.561 1.00 88.94 214 VAL A N 1
ATOM 1690 C CA . VAL A 1 214 ? -5.354 -7.131 -3.526 1.00 88.94 214 VAL A CA 1
ATOM 1691 C C . VAL A 1 214 ? -4.810 -7.535 -4.885 1.00 88.94 214 VAL A C 1
ATOM 1693 O O . VAL A 1 214 ? -3.652 -7.926 -5.018 1.00 88.94 214 VAL A O 1
ATOM 1696 N N . ASP A 1 215 ? -5.633 -7.365 -5.915 1.00 90.94 215 ASP A N 1
ATOM 1697 C CA . ASP A 1 215 ? -5.204 -7.556 -7.295 1.00 90.94 215 ASP A CA 1
ATOM 1698 C C . ASP A 1 215 ? -4.513 -6.291 -7.828 1.00 90.94 215 ASP A C 1
ATOM 1700 O O . ASP A 1 215 ? -5.128 -5.428 -8.461 1.00 90.94 215 ASP A O 1
ATOM 1704 N N . TYR A 1 216 ? -3.208 -6.174 -7.571 1.00 90.44 216 TYR A N 1
ATOM 1705 C CA . TYR A 1 216 ? -2.412 -5.033 -8.031 1.00 90.44 216 TYR A CA 1
ATOM 1706 C C . TYR A 1 216 ? -2.377 -4.887 -9.550 1.00 90.44 216 TYR A C 1
ATOM 1708 O O . TYR A 1 216 ? -2.229 -3.769 -10.028 1.00 90.44 216 TYR A O 1
ATOM 1716 N N . ALA A 1 217 ? -2.555 -5.962 -10.325 1.00 90.00 217 ALA A N 1
ATOM 1717 C CA . ALA A 1 217 ? -2.544 -5.855 -11.782 1.00 90.00 217 ALA A CA 1
ATOM 1718 C C . ALA A 1 217 ? -3.721 -5.008 -12.289 1.00 90.00 217 ALA A C 1
ATOM 1720 O O . ALA A 1 217 ? -3.573 -4.255 -13.252 1.00 90.00 217 ALA A O 1
ATOM 1721 N N . THR A 1 218 ? -4.873 -5.089 -11.614 1.00 92.19 218 THR A N 1
ATOM 1722 C CA . THR A 1 218 ? -6.044 -4.263 -11.944 1.00 92.19 218 THR A CA 1
ATOM 1723 C C . THR A 1 218 ? -5.812 -2.795 -11.602 1.00 92.19 218 THR A C 1
ATOM 1725 O O . THR A 1 218 ? -6.071 -1.929 -12.433 1.00 92.19 218 THR A O 1
ATOM 1728 N N . ILE A 1 219 ? -5.247 -2.521 -10.425 1.00 90.88 219 ILE A N 1
ATOM 1729 C CA . ILE A 1 219 ? -4.946 -1.165 -9.947 1.00 90.88 219 ILE A CA 1
ATOM 1730 C C . ILE A 1 219 ? -3.875 -0.510 -10.822 1.00 90.88 219 ILE A C 1
ATOM 1732 O O . ILE A 1 219 ? -4.013 0.638 -11.240 1.00 90.88 219 ILE A O 1
ATOM 1736 N N . ASP A 1 220 ? -2.818 -1.251 -11.146 1.00 91.81 220 ASP A N 1
ATOM 1737 C CA . ASP A 1 220 ? -1.696 -0.748 -11.931 1.00 91.81 220 ASP A CA 1
ATOM 1738 C C . ASP A 1 220 ? -2.099 -0.452 -13.378 1.00 91.81 220 ASP A C 1
ATOM 1740 O O . ASP A 1 220 ? -1.484 0.406 -14.012 1.00 91.81 220 ASP A O 1
ATOM 1744 N N . ALA A 1 221 ? -3.129 -1.122 -13.904 1.00 90.38 221 ALA A N 1
ATOM 1745 C CA . ALA A 1 221 ? -3.671 -0.900 -15.244 1.00 90.38 221 ALA A CA 1
ATOM 1746 C C . ALA A 1 221 ? -4.795 0.153 -15.298 1.00 90.38 221 ALA A C 1
ATOM 1748 O O . ALA A 1 221 ? -5.125 0.623 -16.391 1.00 90.38 221 ALA A O 1
ATOM 1749 N N . ASP A 1 222 ? -5.367 0.546 -14.159 1.00 90.06 222 ASP A N 1
ATOM 1750 C CA . ASP A 1 222 ? -6.492 1.478 -14.104 1.00 90.06 222 ASP A CA 1
ATOM 1751 C C . ASP A 1 222 ? -6.042 2.924 -14.358 1.00 90.06 222 ASP A C 1
ATOM 1753 O O . ASP A 1 222 ? -5.477 3.608 -13.504 1.00 90.06 222 ASP A O 1
ATOM 1757 N N . ALA A 1 223 ? -6.318 3.407 -15.568 1.00 88.62 223 ALA A N 1
ATOM 1758 C CA . ALA A 1 223 ? -6.028 4.778 -15.963 1.00 88.62 223 ALA A CA 1
ATOM 1759 C C . ALA A 1 223 ? -6.986 5.809 -15.340 1.00 88.62 223 ALA A C 1
ATOM 1761 O O . ALA A 1 223 ? -6.679 6.997 -15.367 1.00 88.62 223 ALA A O 1
ATOM 1762 N N . SER A 1 224 ? -8.129 5.403 -14.772 1.00 88.88 224 SER A N 1
ATOM 1763 C CA . SER A 1 224 ? -9.049 6.342 -14.110 1.00 88.88 224 SER A CA 1
ATOM 1764 C C . SER A 1 224 ? -8.462 6.927 -12.823 1.00 88.88 224 SER A C 1
ATOM 1766 O O . SER A 1 224 ? -8.846 8.017 -12.405 1.00 88.88 224 SER A O 1
ATOM 1768 N N . LEU A 1 225 ? -7.493 6.228 -12.226 1.00 87.25 225 LEU A N 1
ATOM 1769 C CA . LEU A 1 225 ? -6.711 6.686 -11.080 1.00 87.25 225 LEU A CA 1
ATOM 1770 C C . LEU A 1 225 ? -5.672 7.754 -11.454 1.00 87.25 225 LEU A C 1
ATOM 1772 O O . LEU A 1 225 ? -5.077 8.351 -10.560 1.00 87.25 225 LEU A O 1
ATOM 1776 N N . ASP A 1 226 ? -5.452 8.011 -12.752 1.00 87.62 226 ASP A N 1
ATOM 1777 C CA . ASP A 1 226 ? -4.515 9.046 -13.197 1.00 87.62 226 ASP A CA 1
ATOM 1778 C C . ASP A 1 226 ? -5.080 10.466 -13.072 1.00 87.62 226 ASP A C 1
ATOM 1780 O O . ASP A 1 226 ? -4.312 11.419 -12.974 1.00 87.62 226 ASP A O 1
ATOM 1784 N N . ALA A 1 227 ? -6.407 10.620 -13.048 1.00 84.81 227 ALA A N 1
ATOM 1785 C CA . ALA A 1 227 ? -7.056 11.932 -13.062 1.00 84.81 227 ALA A CA 1
ATOM 1786 C C . ALA A 1 227 ? -6.663 12.804 -11.860 1.00 84.81 227 ALA A C 1
ATOM 1788 O O . ALA A 1 227 ? -6.429 13.998 -12.021 1.00 84.81 227 ALA A O 1
ATOM 1789 N N . ASP A 1 228 ? -6.540 12.184 -10.683 1.00 73.00 228 ASP A N 1
ATOM 1790 C CA . ASP A 1 228 ? -6.324 12.882 -9.415 1.00 73.00 228 ASP A CA 1
ATOM 1791 C C . ASP A 1 228 ? -4.951 13.585 -9.345 1.00 73.00 228 ASP A C 1
ATOM 1793 O O . ASP A 1 228 ? -4.815 14.566 -8.625 1.00 73.00 228 ASP A O 1
ATOM 1797 N N . TRP A 1 229 ? -3.943 13.120 -10.097 1.00 81.62 229 TRP A N 1
ATOM 1798 C CA . TRP A 1 229 ? -2.587 13.697 -10.082 1.00 81.62 229 TRP A CA 1
ATOM 1799 C C . TRP A 1 229 ? -2.174 14.355 -11.402 1.00 81.62 229 TRP A C 1
ATOM 1801 O O . TRP A 1 229 ? -1.255 15.169 -11.411 1.00 81.62 229 TRP A O 1
ATOM 1811 N N . LEU A 1 230 ? -2.853 14.057 -12.513 1.00 80.50 230 LEU A N 1
ATOM 1812 C CA . LEU A 1 230 ? -2.588 14.720 -13.793 1.00 80.50 230 LEU A CA 1
ATOM 1813 C C . LEU A 1 230 ? -2.905 16.227 -13.729 1.00 80.50 230 LEU A C 1
ATOM 1815 O O . LEU A 1 230 ? -2.224 17.035 -14.358 1.00 80.50 230 LEU A O 1
ATOM 1819 N N . GLU A 1 231 ? -3.925 16.614 -12.953 1.00 79.94 231 GLU A N 1
ATOM 1820 C CA . GLU A 1 231 ? -4.230 18.027 -12.696 1.00 79.94 231 GLU A CA 1
ATOM 1821 C C . GLU A 1 231 ? -3.135 18.709 -11.866 1.00 79.94 231 GLU A C 1
ATOM 1823 O O . GLU A 1 231 ? -2.749 19.833 -12.182 1.00 79.94 231 GLU A O 1
ATOM 1828 N N . GLU A 1 232 ? -2.610 18.038 -10.839 1.00 79.81 232 GLU A N 1
ATOM 1829 C CA . GLU A 1 232 ? -1.504 18.558 -10.025 1.00 79.81 232 GLU A CA 1
ATOM 1830 C C . GLU A 1 232 ? -0.234 18.723 -10.866 1.00 79.81 232 GLU A C 1
ATOM 1832 O O . GLU A 1 232 ? 0.347 19.799 -10.862 1.00 79.81 232 GLU A O 1
ATOM 1837 N N . GLU A 1 233 ? 0.124 17.736 -11.693 1.00 81.81 233 GLU A N 1
ATOM 1838 C CA . GLU A 1 233 ? 1.289 17.827 -12.587 1.00 81.81 233 GLU A CA 1
ATOM 1839 C C . GLU A 1 233 ? 1.196 19.025 -13.547 1.00 81.81 233 GLU A C 1
ATOM 1841 O O . GLU A 1 233 ? 2.196 19.693 -13.810 1.00 81.81 233 GLU A O 1
ATOM 1846 N N . SER A 1 234 ? -0.006 19.333 -14.051 1.00 81.94 234 SER A N 1
ATOM 1847 C CA . SER A 1 234 ? -0.211 20.506 -14.907 1.00 81.94 234 SER A CA 1
ATOM 1848 C C . SER A 1 234 ? -0.000 21.825 -14.159 1.00 81.94 234 SER A C 1
ATOM 1850 O O . SER A 1 234 ? 0.618 22.736 -14.704 1.00 81.94 234 SER A O 1
ATOM 1852 N N . ARG A 1 235 ? -0.446 21.906 -12.899 1.00 83.62 235 ARG A N 1
ATOM 1853 C CA . ARG A 1 235 ? -0.267 23.093 -12.053 1.00 83.62 235 ARG A CA 1
ATOM 1854 C C . ARG A 1 235 ? 1.183 23.261 -11.630 1.00 83.62 235 ARG A C 1
ATOM 1856 O O . ARG A 1 235 ? 1.707 24.357 -11.756 1.00 83.62 235 ARG A O 1
ATOM 1863 N N . ASP A 1 236 ? 1.846 22.185 -11.225 1.00 84.75 236 ASP A N 1
ATOM 1864 C CA . ASP A 1 236 ? 3.267 22.201 -10.870 1.00 84.75 236 ASP A CA 1
ATOM 1865 C C . ASP A 1 236 ? 4.128 22.640 -12.068 1.00 84.75 236 ASP A C 1
ATOM 1867 O O . ASP A 1 236 ? 5.105 23.377 -11.917 1.00 84.75 236 ASP A O 1
ATOM 1871 N N . ALA A 1 237 ? 3.758 22.218 -13.284 1.00 84.19 237 ALA A N 1
ATOM 1872 C CA . ALA A 1 237 ? 4.409 22.663 -14.512 1.00 84.19 237 ALA A CA 1
ATOM 1873 C C . ALA A 1 237 ? 4.165 24.155 -14.808 1.00 84.19 237 ALA A C 1
ATOM 1875 O O . ALA A 1 237 ? 5.080 24.832 -15.281 1.00 84.19 237 ALA A O 1
ATOM 1876 N N . GLU A 1 238 ? 2.963 24.669 -14.531 1.00 84.56 238 GLU A N 1
ATOM 1877 C CA . 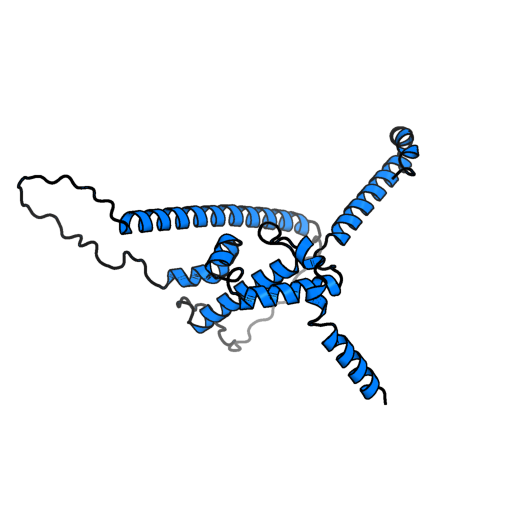GLU A 1 238 ? 2.646 26.099 -14.628 1.00 84.56 238 GLU A CA 1
ATOM 1878 C C . GLU A 1 238 ? 3.420 26.917 -13.584 1.00 84.56 238 GLU A C 1
ATOM 1880 O O . GLU A 1 238 ? 4.070 27.891 -13.950 1.00 84.56 238 GLU A O 1
ATOM 1885 N N . GLU A 1 239 ? 3.414 26.515 -12.311 1.00 87.00 239 GLU A N 1
ATOM 1886 C CA . GLU A 1 239 ? 4.140 27.196 -11.228 1.00 87.00 239 GLU A CA 1
ATOM 1887 C C . GLU A 1 239 ? 5.639 27.270 -11.524 1.00 87.00 239 GLU A C 1
ATOM 1889 O O . GLU A 1 239 ? 6.230 28.347 -11.457 1.00 87.00 239 GLU A O 1
ATOM 1894 N N . LYS A 1 240 ? 6.235 26.163 -11.984 1.00 89.31 240 LYS A N 1
ATOM 1895 C CA . LYS A 1 240 ? 7.637 26.147 -12.413 1.00 89.31 240 LYS A CA 1
ATOM 1896 C C . LYS A 1 240 ? 7.923 27.143 -13.542 1.00 89.31 240 LYS A C 1
ATOM 1898 O O . LYS A 1 240 ? 8.996 27.735 -13.569 1.00 89.31 240 LYS A O 1
ATOM 1903 N N . TYR A 1 241 ? 6.987 27.328 -14.474 1.00 82.56 241 TYR A N 1
ATOM 1904 C CA . TYR A 1 241 ? 7.127 28.316 -15.546 1.00 82.56 241 TYR A CA 1
ATOM 1905 C C . TYR A 1 241 ? 7.086 29.763 -15.023 1.00 82.56 241 TYR A C 1
ATOM 1907 O O . TYR A 1 241 ? 7.752 30.622 -15.593 1.00 82.56 241 TYR A O 1
ATOM 1915 N N . PHE A 1 242 ? 6.346 30.037 -13.943 1.00 83.62 242 PHE A N 1
ATOM 1916 C CA . PHE A 1 242 ? 6.276 31.364 -13.317 1.00 83.62 242 PHE A CA 1
ATOM 1917 C C . PHE A 1 242 ? 7.448 31.673 -12.376 1.00 83.62 242 PHE A C 1
ATOM 1919 O O . PHE A 1 242 ? 7.803 32.838 -12.244 1.00 83.62 242 PHE A O 1
ATOM 1926 N N . ASP A 1 243 ? 8.050 30.665 -11.740 1.00 85.00 243 ASP A N 1
ATOM 1927 C CA . ASP A 1 243 ? 9.215 30.844 -10.857 1.00 85.00 243 ASP A CA 1
ATOM 1928 C C . ASP A 1 243 ? 10.532 31.097 -11.624 1.00 85.00 243 ASP A C 1
ATOM 1930 O O . ASP A 1 243 ? 11.531 31.514 -11.032 1.00 85.00 243 ASP A O 1
ATOM 1934 N N . GLU A 1 244 ? 10.561 30.818 -12.932 1.00 76.06 244 GLU A N 1
ATOM 1935 C CA . GLU A 1 244 ? 11.733 30.997 -13.802 1.00 76.06 244 GLU A CA 1
ATOM 1936 C C . GLU A 1 244 ? 11.832 32.407 -14.453 1.00 76.06 244 GLU A C 1
ATOM 1938 O O . GLU A 1 244 ? 12.791 32.645 -15.194 1.00 76.06 244 GLU A O 1
ATOM 1943 N N . ASP A 1 245 ? 10.914 33.345 -14.154 1.00 59.78 245 ASP A N 1
ATOM 1944 C CA . ASP A 1 245 ? 10.886 34.759 -14.624 1.00 59.78 245 ASP A CA 1
ATOM 1945 C C . ASP A 1 245 ? 11.092 35.770 -13.468 1.00 59.78 245 ASP A C 1
ATOM 1947 O O . ASP A 1 245 ? 11.876 36.738 -13.636 1.00 59.78 245 ASP A O 1
#

Radius of gyration: 30.29 Å; Cα contacts (8 Å, |Δi|>4): 84; chains: 1; bounding box: 78×70×83 Å

Sequence (245 aa):
MLELNHFEALRSADWEVAHWLTHYAAQRVEAAEQAADPKRLPARVKNRRLAAMRRMVAEGEYFSDESMRQRAPLLYHQQLKVLEGTARSPWALSIPFGPPGVGESAAGHGGGGQGPAGHLFSQFLLRQHDEAQLVMRRMREQQEEDAQFSEHESDEEEEEEEEDGDTAMSDGERPRSRRARGGAPSAADVAQMRRDFVSEMEARFLLGQDGQYVDYATIDADASLDADWLEEESRDAEEKYFDED

Solvent-accessible surface area (backbone atoms only — not comparable to full-atom values): 15211 Å² total; per-residue (Å²): 143,69,85,64,65,73,52,60,78,40,42,87,80,33,70,66,56,37,49,52,53,50,52,52,52,49,53,50,49,51,50,50,51,57,71,64,34,50,88,69,56,54,68,69,44,52,48,19,42,48,46,52,49,54,51,39,57,74,72,40,64,67,70,24,77,65,48,44,32,73,76,35,51,50,62,40,42,74,53,47,41,73,60,58,76,73,57,72,66,85,71,80,64,75,80,82,84,65,81,90,74,86,81,92,77,91,77,88,80,90,73,91,71,77,46,72,69,54,54,55,50,52,51,51,52,52,51,52,49,53,51,50,50,53,33,54,53,51,54,49,51,51,52,52,52,52,51,56,50,54,66,61,62,65,79,77,74,81,90,84,90,86,85,90,80,92,79,84,87,78,98,64,91,68,79,83,77,78,82,82,75,92,57,78,77,48,76,66,54,51,54,47,35,51,50,53,51,50,52,51,53,51,51,39,52,64,43,55,71,49,57,92,83,41,69,57,71,60,46,59,66,42,67,79,44,46,59,80,50,54,59,51,55,53,48,54,54,49,52,54,60,62,74,75,114

Secondary structure (DSSP, 8-state):
--SSGGGGGGTTT-HHHHHHHHHHHHHHHHHHHHHH-GGG--HHHHHHHHHHHHHHHHH-STTSHHHHHHH-HHHHIIIIIHHHTTS--TTSS----------------------HHHHHHHHHHHHHHHHHHHHHHHHHHHHHHHHHHHHHHTTS--------------------------SPPPHHHHHHHHHHHHHHHHHHHHTTTTTTT--HHHHHH-GGGGHHHHHHHHHHHHHHHHHT-

pLDDT: mean 70.89, std 19.03, range [33.56, 93.44]